Protein AF-A0A395SFZ0-F1 (afdb_monomer_lite)

InterPro domains:
  IPR018852 Protein of unknown function DUF2456 [PF10445] (95-170)
  IPR018852 Protein of unknown function DUF2456 [PTHR28297] (9-173)

Sequence (205 aa):
MYTTQDTIKNPIRLFQLPNTLSGDAAVTIIIQCILTWFVEMGLVSYDLSKRSVQPVGFIPEPSHPWMRWLFFLPPSDPSDSEAESEKARPFNEPKAASLFNTIVQGALRGFMFAVAGFILLWPLSVGILTTLGERDGGDWRYDDHWTPQAFKAILGGVLSLLTTPLMALFWLVKAGWEGNDERSNARESRRSQYADAQHQNEPGV

Foldseek 3Di:
DCPPDPCVVVFQWCPDPDRHLLVVLLVLLLVLLLVLLVVLLVVLVVCVVVVVDAFDQPDDDDQDPVVCLLLVHDHPDVVVVVVVVVVPDPVDDDPVVVVVVVSVSSSVSSNVLSVVLCVPLSVVLSVVQVVVFDDDPNIGGDPDPCVSVVSSVVSSVVSCVVNNVVSNNSSSNSVSVVVVVVVVVVVVVVVVVVVVVVVVPPDDD

pLDDT: mean 81.45, std 13.61, range [43.25, 95.81]

Organism: Fusarium sporotrichioides (NCBI:txid5514)

Radius of gyration: 25.59 Å; chains: 1; bounding box: 61×32×83 Å

Secondary structure (DSSP, 8-state):
--TTS-TTTS-EESSSSSSBHHHHHHHHHHHHHHHHHHHHHHHHHHHHHTTSS----SSPPP-SHHHHHHTTPPPSSHHHHHHHHHHT--TT--HHHHHHHHHHHHHHHHHHHHHHHHHHHHHHHHHHHHHHSEEETTEEEE--SSHHHHHHHHHHHHHHHHHHHHHHHHHHHHHHHHHHHHHHHHHHHHHHHHHHHHHHHS---

Structure (mmCIF, N/CA/C/O backbone):
data_AF-A0A395SFZ0-F1
#
_entry.id   AF-A0A395SFZ0-F1
#
loop_
_atom_site.group_PDB
_atom_site.id
_atom_site.type_symbol
_atom_site.label_atom_id
_atom_site.label_alt_id
_atom_site.label_comp_id
_atom_site.label_asym_id
_atom_site.label_entity_id
_atom_site.label_seq_id
_atom_site.pdbx_PDB_ins_code
_atom_site.Cartn_x
_atom_site.Cartn_y
_atom_site.Cartn_z
_atom_site.occupancy
_atom_site.B_iso_or_equiv
_atom_site.auth_seq_id
_atom_site.auth_comp_id
_atom_site.auth_asym_id
_atom_site.auth_atom_id
_atom_site.pdbx_PDB_model_num
ATOM 1 N N . MET A 1 1 ? 11.616 13.214 -17.672 1.00 49.84 1 MET A N 1
ATOM 2 C CA . MET A 1 1 ? 12.714 12.638 -16.862 1.00 49.84 1 MET A CA 1
ATOM 3 C C . MET A 1 1 ? 13.978 12.383 -17.689 1.00 49.84 1 MET A C 1
ATOM 5 O O . MET A 1 1 ? 15.044 12.669 -17.176 1.00 49.84 1 MET A O 1
ATOM 9 N N . TYR A 1 2 ? 13.890 11.956 -18.959 1.00 50.66 2 TYR A N 1
ATOM 10 C CA . TYR A 1 2 ? 15.072 11.673 -19.806 1.00 50.66 2 TYR A CA 1
ATOM 11 C C . TYR A 1 2 ? 15.477 12.788 -20.791 1.00 50.66 2 TYR A C 1
ATOM 13 O O . TYR A 1 2 ? 16.398 12.613 -21.574 1.00 50.66 2 TYR A O 1
ATOM 21 N N . THR A 1 3 ? 14.816 13.948 -20.768 1.00 52.53 3 THR A N 1
ATOM 22 C CA . THR A 1 3 ? 15.030 15.029 -21.753 1.00 52.53 3 THR A CA 1
ATOM 23 C C . THR A 1 3 ? 16.349 15.789 -21.575 1.00 52.53 3 THR A C 1
ATOM 25 O O . THR A 1 3 ? 16.696 16.601 -22.423 1.00 52.53 3 THR A O 1
ATOM 28 N N . THR A 1 4 ? 17.065 15.565 -20.471 1.00 54.09 4 THR A N 1
ATOM 29 C CA . THR A 1 4 ? 18.326 16.245 -20.127 1.00 54.09 4 THR A CA 1
ATOM 30 C C . THR A 1 4 ? 19.536 15.309 -20.105 1.00 54.09 4 THR A C 1
ATOM 32 O O . THR A 1 4 ? 20.639 15.757 -19.801 1.00 54.09 4 THR A O 1
ATOM 35 N N . GLN A 1 5 ? 19.354 14.018 -20.398 1.00 58.81 5 GLN A N 1
ATOM 36 C CA . GLN A 1 5 ? 20.445 13.046 -20.461 1.00 58.81 5 GLN A CA 1
ATOM 37 C C . GLN A 1 5 ? 20.867 12.814 -21.914 1.00 58.81 5 GLN A C 1
ATOM 39 O O . GLN A 1 5 ? 20.018 12.598 -22.775 1.00 58.81 5 GLN A O 1
ATOM 44 N N . ASP A 1 6 ? 22.178 12.789 -22.171 1.00 59.16 6 ASP A N 1
ATOM 45 C CA . ASP A 1 6 ? 22.734 12.313 -23.442 1.00 59.16 6 ASP A CA 1
ATOM 46 C C . ASP A 1 6 ? 22.451 10.811 -23.593 1.00 59.16 6 ASP A C 1
ATOM 48 O O . ASP A 1 6 ? 23.235 9.961 -23.161 1.00 59.16 6 ASP A O 1
ATOM 52 N N . THR A 1 7 ? 21.329 10.470 -24.226 1.00 61.62 7 THR A N 1
ATOM 53 C CA . THR A 1 7 ? 20.944 9.089 -24.569 1.00 61.62 7 THR A CA 1
ATOM 54 C C . THR A 1 7 ? 21.914 8.435 -25.557 1.00 61.62 7 THR A C 1
ATOM 56 O O . THR A 1 7 ? 21.969 7.212 -25.644 1.00 61.62 7 THR A O 1
ATOM 59 N N . ILE A 1 8 ? 22.752 9.232 -26.232 1.00 61.91 8 ILE A N 1
ATOM 60 C CA . ILE A 1 8 ? 23.883 8.764 -27.046 1.00 61.91 8 ILE A CA 1
ATOM 61 C C . ILE A 1 8 ? 25.022 8.212 -26.168 1.00 61.91 8 ILE A C 1
ATOM 63 O O . ILE A 1 8 ? 25.667 7.235 -26.543 1.00 61.91 8 ILE A O 1
ATOM 67 N N . LYS A 1 9 ? 25.267 8.808 -24.990 1.00 59.16 9 LYS A N 1
ATOM 68 C CA . LYS A 1 9 ? 26.354 8.425 -24.068 1.00 59.16 9 LYS A CA 1
ATOM 69 C C . LYS A 1 9 ? 25.903 7.412 -23.011 1.00 59.16 9 LYS A C 1
ATOM 71 O O . LYS A 1 9 ? 26.696 6.566 -22.613 1.00 59.16 9 LYS A O 1
ATOM 76 N N . ASN A 1 10 ? 24.643 7.486 -22.573 1.00 63.38 10 ASN A N 1
ATOM 77 C CA . ASN A 1 10 ? 24.033 6.581 -21.595 1.00 63.38 10 ASN A CA 1
ATOM 78 C C . ASN A 1 10 ? 22.665 6.092 -22.106 1.00 63.38 10 ASN A C 1
ATOM 80 O O . ASN A 1 10 ? 21.633 6.653 -21.718 1.00 63.38 10 ASN A O 1
ATOM 84 N N . PRO A 1 11 ? 22.636 5.077 -22.988 1.00 68.81 11 PRO A N 1
ATOM 85 C CA . PRO A 1 11 ? 21.384 4.564 -23.532 1.00 68.81 11 PRO A CA 1
ATOM 86 C C . PRO A 1 11 ? 20.502 3.969 -22.429 1.00 68.81 11 PRO A C 1
ATOM 88 O O . PRO A 1 11 ? 20.998 3.487 -21.408 1.00 68.81 11 PRO A O 1
ATOM 91 N N . ILE A 1 12 ? 19.187 4.011 -22.642 1.00 77.44 12 ILE A N 1
ATOM 92 C CA . ILE A 1 12 ? 18.207 3.419 -21.731 1.00 77.44 12 ILE A CA 1
ATOM 93 C C . ILE A 1 12 ? 18.265 1.906 -21.906 1.00 77.44 12 ILE A C 1
ATOM 95 O O . ILE A 1 12 ? 18.099 1.395 -23.017 1.00 77.44 12 ILE A O 1
ATOM 99 N N . ARG A 1 13 ? 18.529 1.201 -20.808 1.00 81.56 13 ARG A N 1
ATOM 100 C CA . ARG A 1 13 ? 18.793 -0.235 -20.805 1.00 81.56 13 ARG A CA 1
ATOM 101 C C . ARG A 1 13 ? 17.814 -0.961 -19.894 1.00 81.56 13 ARG A C 1
ATOM 103 O O . ARG A 1 13 ? 17.266 -0.389 -18.950 1.00 81.56 13 ARG A O 1
ATOM 110 N N . LEU A 1 14 ? 17.560 -2.232 -20.187 1.00 81.94 14 LEU A N 1
ATOM 111 C CA . LEU A 1 14 ? 16.608 -3.013 -19.405 1.00 81.94 14 LEU A CA 1
ATOM 112 C C . LEU A 1 14 ? 17.161 -3.350 -18.018 1.00 81.94 14 LEU A C 1
ATOM 114 O O . LEU A 1 14 ? 16.449 -3.162 -17.031 1.00 81.94 14 LEU A O 1
ATOM 118 N N . PHE A 1 15 ? 18.415 -3.798 -17.931 1.00 84.25 15 PHE A N 1
ATOM 119 C CA . PHE A 1 15 ? 19.029 -4.212 -16.664 1.00 84.25 15 PHE A CA 1
ATOM 120 C C . PHE A 1 15 ? 20.220 -3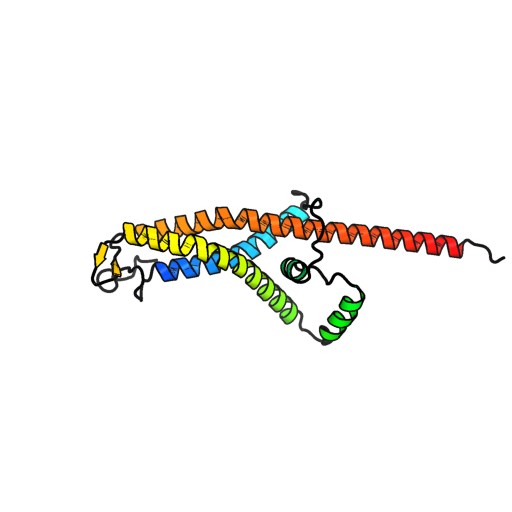.347 -16.247 1.00 84.25 15 PHE A C 1
ATOM 122 O O . PHE A 1 15 ? 20.401 -3.108 -15.051 1.00 84.25 15 PHE A O 1
ATOM 129 N N . GLN A 1 16 ? 21.026 -2.865 -17.195 1.00 82.56 16 GLN A N 1
ATOM 130 C CA . GLN A 1 16 ? 22.256 -2.140 -16.876 1.00 82.56 16 GLN A CA 1
ATOM 131 C C . GLN A 1 16 ? 22.015 -0.720 -16.336 1.00 82.56 16 GLN A C 1
ATOM 133 O O . GLN A 1 16 ? 21.171 0.039 -16.812 1.00 82.56 16 GLN A O 1
ATOM 138 N N . LEU A 1 17 ? 22.829 -0.350 -15.345 1.00 78.38 17 LEU A N 1
ATOM 139 C CA . LEU A 1 17 ? 22.952 1.014 -14.826 1.00 78.38 17 LEU A CA 1
ATOM 140 C C . LEU A 1 17 ? 23.701 1.906 -15.838 1.00 78.38 17 LEU A C 1
ATOM 142 O O . LEU A 1 17 ? 24.505 1.384 -16.612 1.00 78.38 17 LEU A O 1
ATOM 146 N N . PRO A 1 18 ? 23.503 3.241 -15.841 1.00 70.56 18 PRO A N 1
ATOM 147 C CA . PRO A 1 18 ? 22.749 4.061 -14.878 1.00 70.56 18 PRO A CA 1
ATOM 148 C C . PRO A 1 18 ? 21.239 4.199 -15.149 1.00 70.56 18 PRO A C 1
ATOM 150 O O . PRO A 1 18 ? 20.512 4.596 -14.245 1.00 70.56 18 PRO A O 1
ATOM 153 N N . ASN A 1 19 ? 20.756 3.862 -16.348 1.00 77.19 19 ASN A N 1
ATOM 154 C CA . ASN A 1 19 ? 19.362 4.066 -16.766 1.00 77.19 19 ASN A CA 1
ATOM 155 C C . ASN A 1 19 ? 18.627 2.722 -16.905 1.00 77.19 19 ASN A C 1
ATOM 157 O O . ASN A 1 19 ? 18.359 2.281 -18.023 1.00 77.19 19 ASN A O 1
ATOM 161 N N . THR A 1 20 ? 18.330 2.078 -15.770 1.00 84.62 20 THR A N 1
ATOM 162 C CA . THR A 1 20 ? 17.702 0.745 -15.718 1.00 84.62 20 THR A CA 1
ATOM 163 C C . THR A 1 20 ? 16.175 0.819 -15.632 1.00 84.62 20 THR A C 1
ATOM 165 O O . THR A 1 20 ? 15.609 1.289 -14.644 1.00 84.62 20 THR A O 1
ATOM 168 N N . LEU A 1 21 ? 15.479 0.307 -16.652 1.00 84.38 21 LEU A N 1
ATOM 169 C CA . LEU A 1 21 ? 14.010 0.260 -16.650 1.00 84.38 21 LEU A CA 1
ATOM 170 C C . LEU A 1 21 ? 13.450 -0.787 -15.680 1.00 84.38 21 LEU A C 1
ATOM 172 O O . LEU A 1 21 ? 12.414 -0.557 -15.056 1.00 84.38 21 LEU A O 1
ATOM 176 N N . SER A 1 22 ? 14.125 -1.930 -15.530 1.00 87.69 22 SER A N 1
ATOM 177 C CA . SER A 1 22 ? 13.679 -2.989 -14.614 1.00 87.69 22 SER A CA 1
ATOM 178 C C . SER A 1 22 ? 13.794 -2.574 -13.145 1.00 87.69 22 SER A C 1
ATOM 180 O O . SER A 1 22 ? 12.916 -2.911 -12.343 1.00 87.69 22 SER A O 1
ATOM 182 N N . GLY A 1 23 ? 14.836 -1.808 -12.799 1.00 86.56 23 GLY A N 1
ATOM 183 C CA . GLY A 1 23 ? 14.996 -1.216 -11.472 1.00 86.56 23 GLY A CA 1
ATOM 184 C C . GLY A 1 23 ? 13.936 -0.152 -11.192 1.00 86.56 23 GLY A C 1
ATOM 185 O O . GLY A 1 23 ? 13.277 -0.204 -10.154 1.00 86.56 23 GLY A O 1
ATOM 186 N N . ASP A 1 24 ? 13.692 0.751 -12.145 1.00 87.31 24 ASP A N 1
ATOM 187 C CA . ASP A 1 24 ? 12.648 1.772 -12.015 1.00 87.31 24 ASP A CA 1
ATOM 188 C C . ASP A 1 24 ? 11.254 1.151 -11.837 1.00 87.31 24 ASP A C 1
ATOM 190 O O . ASP A 1 24 ? 10.470 1.619 -11.006 1.00 87.31 24 ASP A O 1
ATOM 194 N N . ALA A 1 25 ? 10.943 0.074 -12.567 1.00 88.81 25 ALA A N 1
ATOM 195 C CA . ALA A 1 25 ? 9.694 -0.673 -12.420 1.00 88.81 25 ALA A CA 1
ATOM 196 C C . ALA A 1 25 ? 9.560 -1.299 -11.022 1.00 88.81 25 ALA A C 1
ATOM 198 O O . ALA A 1 25 ? 8.521 -1.150 -10.377 1.00 88.81 25 ALA A O 1
ATOM 199 N N . ALA A 1 26 ? 10.619 -1.948 -10.525 1.00 91.00 26 ALA A N 1
ATOM 200 C CA . ALA A 1 26 ? 10.646 -2.551 -9.192 1.00 91.00 26 ALA A CA 1
ATOM 201 C C . ALA A 1 26 ? 10.386 -1.514 -8.090 1.00 91.00 26 ALA A C 1
ATOM 203 O O . ALA A 1 26 ? 9.513 -1.698 -7.240 1.00 91.00 26 ALA A O 1
ATOM 204 N N . VAL A 1 27 ? 11.108 -0.393 -8.141 1.00 91.81 27 VAL A N 1
ATOM 205 C CA . VAL A 1 27 ? 10.975 0.699 -7.172 1.00 91.81 27 VAL A CA 1
ATOM 206 C C . VAL A 1 27 ? 9.585 1.329 -7.247 1.00 91.81 27 VAL A C 1
ATOM 208 O O . VAL A 1 27 ? 8.990 1.621 -6.211 1.00 91.81 27 VAL A O 1
ATOM 211 N N . THR A 1 28 ? 9.034 1.487 -8.455 1.00 92.62 28 THR A N 1
ATOM 212 C CA . THR A 1 28 ? 7.683 2.032 -8.653 1.00 92.62 28 THR A CA 1
ATOM 213 C C . THR A 1 28 ? 6.636 1.175 -7.951 1.00 92.62 28 THR A C 1
ATOM 215 O O . THR A 1 28 ? 5.817 1.722 -7.221 1.00 92.62 28 THR A O 1
ATOM 218 N N . ILE A 1 29 ? 6.690 -0.153 -8.098 1.00 93.94 29 ILE A N 1
ATOM 219 C CA . ILE A 1 29 ? 5.734 -1.059 -7.444 1.00 93.94 29 ILE A CA 1
ATOM 220 C C . ILE A 1 29 ? 5.786 -0.907 -5.919 1.00 93.94 29 ILE A C 1
ATOM 222 O O . ILE A 1 29 ? 4.748 -0.780 -5.270 1.00 93.94 29 ILE A O 1
ATOM 226 N N . ILE A 1 30 ? 6.994 -0.864 -5.349 1.00 94.31 30 ILE A N 1
ATOM 227 C CA . ILE A 1 30 ? 7.194 -0.745 -3.901 1.00 94.31 30 ILE A CA 1
ATOM 228 C C . ILE A 1 30 ? 6.652 0.579 -3.371 1.00 94.31 30 ILE A C 1
ATOM 230 O O . ILE A 1 30 ? 5.810 0.590 -2.471 1.00 94.31 30 ILE A O 1
ATOM 234 N N . ILE A 1 31 ? 7.119 1.694 -3.933 1.00 94.00 31 ILE A N 1
ATOM 235 C CA . ILE A 1 31 ? 6.741 3.026 -3.459 1.00 94.00 31 ILE A CA 1
ATOM 236 C C . ILE A 1 31 ? 5.245 3.248 -3.662 1.00 94.00 31 ILE A C 1
ATOM 238 O O . ILE A 1 31 ? 4.574 3.743 -2.758 1.00 94.00 31 ILE A O 1
ATOM 242 N N . GLN A 1 32 ? 4.705 2.858 -4.816 1.00 94.56 32 GLN A N 1
ATOM 243 C CA . GLN A 1 32 ? 3.305 3.096 -5.121 1.00 94.56 32 GLN A CA 1
ATOM 244 C C . GLN A 1 32 ? 2.380 2.324 -4.183 1.00 94.56 32 GLN A C 1
ATOM 246 O O . GLN A 1 32 ? 1.473 2.932 -3.632 1.00 94.56 32 GLN A O 1
ATOM 251 N N . CYS A 1 33 ? 2.632 1.044 -3.905 1.00 95.81 33 CYS A N 1
ATOM 252 C CA . CYS A 1 33 ? 1.805 0.294 -2.956 1.00 95.81 33 CYS A CA 1
ATOM 253 C C . CYS A 1 33 ? 1.851 0.875 -1.533 1.00 95.81 33 CYS A C 1
ATOM 255 O O . CYS A 1 33 ? 0.819 0.928 -0.864 1.00 95.81 33 CYS A O 1
ATOM 257 N N . ILE A 1 34 ? 3.016 1.349 -1.075 1.00 95.00 34 ILE A N 1
ATOM 258 C CA . ILE A 1 34 ? 3.138 2.005 0.236 1.00 95.00 34 ILE A CA 1
ATOM 259 C C . ILE A 1 34 ? 2.341 3.313 0.261 1.00 95.00 34 ILE A C 1
ATOM 261 O O . ILE A 1 34 ? 1.610 3.565 1.214 1.00 95.00 34 ILE A O 1
ATOM 265 N N . LEU A 1 35 ? 2.452 4.147 -0.774 1.00 95.31 35 LEU A N 1
ATOM 266 C CA . LEU A 1 35 ? 1.716 5.410 -0.835 1.00 95.31 35 LEU A CA 1
ATOM 267 C C . LEU A 1 35 ? 0.207 5.184 -0.957 1.00 95.31 35 LEU A C 1
ATOM 269 O O . LEU A 1 35 ? -0.554 5.799 -0.212 1.00 95.31 35 LEU A O 1
ATOM 273 N N . THR A 1 36 ? -0.225 4.280 -1.839 1.00 95.62 36 THR A N 1
ATOM 274 C CA . THR A 1 36 ? -1.639 3.926 -2.014 1.00 95.62 36 THR A CA 1
ATOM 275 C C . THR A 1 36 ? -2.243 3.458 -0.697 1.00 95.62 36 THR A C 1
ATOM 277 O O . THR A 1 36 ? -3.323 3.911 -0.342 1.00 95.62 36 THR A O 1
ATOM 280 N N . TRP A 1 37 ? -1.521 2.660 0.093 1.00 95.56 37 TRP A N 1
ATOM 281 C CA . TRP A 1 37 ? -1.987 2.227 1.409 1.00 95.56 37 TRP A CA 1
ATOM 282 C C . TRP A 1 37 ? -2.414 3.387 2.321 1.00 95.56 37 TRP A C 1
ATOM 284 O O . TRP A 1 37 ? -3.491 3.343 2.921 1.00 95.56 37 TRP A O 1
ATOM 294 N N . PHE A 1 38 ? -1.589 4.436 2.413 1.00 95.31 38 PHE A N 1
ATOM 295 C CA . PHE A 1 38 ? -1.885 5.614 3.233 1.00 95.31 38 PHE A CA 1
ATOM 296 C C . PHE A 1 38 ? -2.963 6.509 2.623 1.00 95.31 38 PHE A C 1
ATOM 298 O O . PHE A 1 38 ? -3.762 7.086 3.3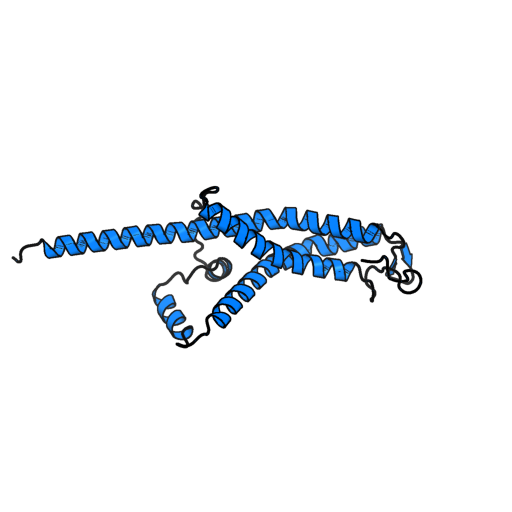61 1.00 95.31 38 PHE A O 1
ATOM 305 N N . VAL A 1 39 ? -2.998 6.623 1.294 1.00 95.50 39 VAL A N 1
ATOM 306 C CA . VAL A 1 39 ? -4.053 7.365 0.594 1.00 95.50 39 VAL A CA 1
ATOM 307 C C . VAL A 1 39 ? -5.412 6.724 0.868 1.00 95.50 39 VAL A C 1
ATOM 309 O O . VAL A 1 39 ? -6.322 7.424 1.304 1.00 95.50 39 VAL A O 1
ATOM 312 N N . GLU A 1 40 ? -5.533 5.404 0.720 1.00 95.75 40 GLU A N 1
ATOM 313 C CA . GLU A 1 40 ? -6.783 4.686 0.992 1.00 95.75 40 GLU A CA 1
ATOM 314 C C . GLU A 1 40 ? -7.184 4.764 2.466 1.00 95.75 40 GLU A C 1
ATOM 316 O O . GLU A 1 40 ? -8.356 4.967 2.773 1.00 95.75 40 GLU A O 1
ATOM 321 N N . MET A 1 41 ? -6.219 4.695 3.390 1.00 93.19 41 MET A N 1
ATOM 322 C CA . MET A 1 41 ? -6.485 4.913 4.815 1.00 93.19 41 MET A CA 1
ATOM 323 C C . MET A 1 41 ? -7.154 6.275 5.057 1.00 93.19 41 MET A C 1
ATOM 325 O O . MET A 1 41 ? -8.134 6.370 5.798 1.00 93.19 41 MET A O 1
ATOM 329 N N . GLY A 1 42 ? -6.632 7.334 4.430 1.00 93.12 42 GLY A N 1
ATOM 330 C CA . GLY A 1 42 ? -7.175 8.685 4.543 1.00 93.12 42 GLY A CA 1
ATOM 331 C C . GLY A 1 42 ? -8.548 8.835 3.888 1.00 93.12 42 GLY A C 1
ATOM 332 O O . GLY A 1 42 ? -9.454 9.393 4.507 1.00 93.12 42 GLY A O 1
ATOM 333 N N . LEU A 1 43 ? -8.716 8.316 2.668 1.00 95.00 43 LEU A N 1
ATOM 334 C CA . LEU A 1 43 ? -9.969 8.400 1.913 1.00 95.00 43 LEU A CA 1
ATOM 335 C C . LEU A 1 43 ? -11.101 7.632 2.597 1.00 95.00 43 LEU A C 1
ATOM 337 O O . LEU A 1 43 ? -12.160 8.203 2.843 1.00 95.00 43 LEU A O 1
ATOM 341 N N . VAL A 1 44 ? -10.863 6.379 2.992 1.00 93.94 44 VAL A N 1
ATOM 342 C CA . VAL A 1 44 ? -11.874 5.564 3.678 1.00 93.94 44 VAL A CA 1
ATOM 343 C C . VAL A 1 44 ? -12.257 6.189 5.019 1.00 93.94 44 VAL A C 1
ATOM 345 O O . VAL A 1 44 ? -13.440 6.285 5.337 1.00 93.94 44 VAL A O 1
ATOM 348 N N . SER A 1 45 ? -11.283 6.682 5.791 1.00 91.62 45 SER A N 1
ATOM 349 C CA . SER A 1 45 ? -11.557 7.389 7.050 1.00 91.62 45 SER A CA 1
ATOM 350 C C . SER A 1 45 ? -12.402 8.650 6.828 1.00 91.62 45 SER A C 1
ATOM 352 O O . SER A 1 45 ? -13.383 8.887 7.541 1.00 91.62 45 SER A O 1
ATOM 354 N N . TYR A 1 46 ? -12.082 9.431 5.793 1.00 93.81 46 TYR A N 1
ATOM 355 C CA . TYR A 1 46 ? -12.857 10.609 5.417 1.00 93.81 46 TYR A CA 1
ATOM 356 C C . TYR A 1 46 ? -14.298 10.245 5.031 1.00 93.81 46 TYR A C 1
ATOM 358 O O . TYR A 1 46 ? -15.243 10.830 5.571 1.00 93.81 46 TYR A O 1
ATOM 366 N N . ASP A 1 47 ? -14.488 9.245 4.174 1.00 92.56 47 ASP A N 1
ATOM 367 C CA . ASP A 1 47 ? -15.807 8.827 3.695 1.00 92.56 47 ASP A CA 1
ATOM 368 C C . ASP A 1 47 ? -16.686 8.245 4.809 1.00 92.56 47 ASP A C 1
ATOM 370 O O . ASP A 1 47 ? -17.887 8.541 4.881 1.00 92.56 47 ASP A O 1
ATOM 374 N N . LEU A 1 48 ? -16.086 7.485 5.731 1.00 91.94 48 LEU A N 1
ATOM 375 C CA . LEU A 1 48 ? -16.754 6.993 6.936 1.00 91.94 48 LEU A CA 1
ATOM 376 C C . LEU A 1 48 ? -17.140 8.144 7.873 1.00 91.94 48 LEU A C 1
ATOM 378 O O . LEU A 1 48 ? -18.260 8.164 8.388 1.00 91.94 48 LEU A O 1
ATOM 382 N N . SER A 1 49 ? -16.272 9.149 8.044 1.00 89.81 49 SER A N 1
ATOM 383 C CA . SER A 1 49 ? -16.561 10.320 8.889 1.00 89.81 49 SER A CA 1
ATOM 384 C C . SER A 1 49 ? -17.759 11.131 8.381 1.00 89.81 49 SER A C 1
ATOM 386 O O . SER A 1 49 ? -18.540 11.674 9.166 1.00 89.81 49 SER A O 1
ATOM 388 N N . LYS A 1 50 ? -17.945 11.173 7.057 1.00 92.25 50 LYS A N 1
ATOM 389 C CA . LYS A 1 50 ? -19.081 11.824 6.394 1.00 92.25 50 LYS A CA 1
ATOM 390 C C . LYS A 1 50 ? -20.326 10.943 6.323 1.00 92.25 50 LYS A C 1
ATOM 392 O O . LYS A 1 50 ? -21.357 11.419 5.856 1.00 92.25 50 LYS A O 1
ATOM 397 N N . ARG A 1 51 ? -20.251 9.690 6.792 1.00 87.00 51 ARG A N 1
ATOM 398 C CA . ARG A 1 51 ? -21.296 8.662 6.637 1.00 87.00 51 ARG A CA 1
ATOM 399 C C . ARG A 1 51 ? -21.706 8.457 5.171 1.00 87.00 51 ARG A C 1
ATOM 401 O O . ARG A 1 51 ? -22.845 8.089 4.901 1.00 87.00 51 ARG A O 1
ATOM 408 N N . SER A 1 52 ? -20.783 8.717 4.242 1.00 88.38 52 SER A N 1
ATOM 409 C CA . SER A 1 52 ? -20.999 8.535 2.801 1.00 88.38 52 SER A CA 1
ATOM 410 C C . SER A 1 52 ? -21.014 7.048 2.442 1.00 88.38 52 SER A C 1
ATOM 412 O O . SER A 1 52 ? -21.807 6.595 1.620 1.00 88.38 52 SER A O 1
ATOM 414 N N . VAL A 1 53 ? -20.172 6.272 3.129 1.00 88.00 53 VAL A N 1
ATOM 415 C CA . VAL A 1 53 ? -20.028 4.825 2.959 1.00 88.00 53 VAL A CA 1
ATOM 416 C C . VAL A 1 53 ? -20.286 4.135 4.297 1.00 88.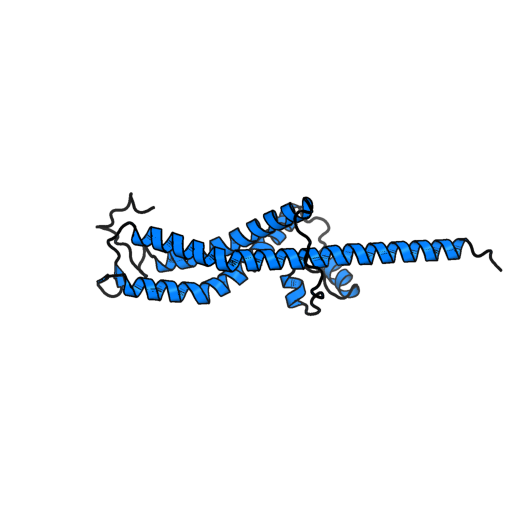00 53 VAL A C 1
ATOM 418 O O . VAL A 1 53 ? -19.991 4.683 5.360 1.00 88.00 53 VAL A O 1
ATOM 421 N N . GLN A 1 54 ? -20.870 2.937 4.252 1.00 88.19 54 GLN A N 1
ATOM 422 C CA . GLN A 1 54 ? -21.050 2.101 5.436 1.00 88.19 54 GLN A CA 1
ATOM 423 C C . GLN A 1 54 ? -19.853 1.161 5.602 1.00 88.19 54 GLN A C 1
ATOM 425 O O . GLN A 1 54 ? -19.397 0.582 4.613 1.00 88.19 54 GLN A O 1
ATOM 430 N N . PRO A 1 55 ? -19.357 0.973 6.833 1.00 89.38 55 PRO A N 1
ATOM 431 C CA . PRO A 1 55 ? -18.299 0.012 7.077 1.00 89.38 55 PRO A CA 1
ATOM 432 C C . PRO A 1 55 ? -18.817 -1.417 6.865 1.00 89.38 55 PRO A C 1
ATOM 434 O O . PRO A 1 55 ? -20.000 -1.715 7.064 1.00 89.38 55 PRO A O 1
ATOM 437 N N . VAL A 1 56 ? -17.923 -2.316 6.462 1.00 88.00 56 VAL A N 1
ATOM 438 C CA . VAL A 1 56 ? -18.280 -3.697 6.133 1.00 88.00 56 VAL A CA 1
ATOM 439 C C . VAL A 1 56 ? -18.339 -4.525 7.416 1.00 88.00 56 VAL A C 1
ATOM 441 O O . VAL A 1 56 ? -17.338 -5.058 7.874 1.00 88.00 56 VAL A O 1
ATOM 444 N N . GLY A 1 57 ? -19.531 -4.623 8.008 1.00 77.06 57 GLY A N 1
ATOM 445 C CA . GLY A 1 57 ? -19.758 -5.336 9.274 1.00 77.06 57 GLY A CA 1
ATOM 446 C C . GLY A 1 57 ? -20.250 -6.783 9.147 1.00 77.06 57 GLY A C 1
ATOM 447 O O . GLY A 1 57 ? -20.579 -7.392 10.158 1.00 77.06 57 GLY A O 1
ATOM 448 N N . PHE A 1 58 ? -20.369 -7.333 7.932 1.00 82.12 58 PHE A N 1
ATOM 449 C CA . PHE A 1 58 ? -20.878 -8.702 7.739 1.00 82.12 58 PHE A CA 1
ATOM 450 C C . PHE A 1 58 ? -19.806 -9.787 7.922 1.00 82.12 58 PHE A C 1
ATOM 452 O O . PHE A 1 58 ? -20.145 -10.960 8.070 1.00 82.12 58 PHE A O 1
ATOM 459 N N . ILE A 1 59 ? -18.524 -9.419 7.869 1.00 87.12 59 ILE A N 1
ATOM 460 C CA . ILE A 1 59 ? -17.406 -10.360 7.973 1.00 87.12 59 ILE A CA 1
ATOM 461 C C . ILE A 1 59 ? -17.078 -10.551 9.458 1.00 87.12 59 ILE A C 1
ATOM 463 O O . ILE A 1 59 ? -16.854 -9.548 10.138 1.00 87.12 59 ILE A O 1
ATOM 467 N N . PRO A 1 60 ? -17.032 -11.791 9.979 1.00 83.62 60 PRO A N 1
ATOM 468 C CA . PRO A 1 60 ? -16.639 -12.031 11.362 1.00 83.62 60 PRO A CA 1
ATOM 469 C C . PRO A 1 60 ? -15.166 -11.675 11.580 1.00 83.62 60 PRO A C 1
ATOM 471 O O . PRO A 1 60 ? -14.334 -11.822 10.682 1.00 83.62 60 PRO A O 1
ATOM 474 N N . GLU A 1 61 ? -14.847 -11.218 12.785 1.00 86.06 61 GLU A N 1
ATOM 475 C CA . GLU A 1 61 ? -13.482 -10.877 13.170 1.00 86.06 61 GLU A CA 1
ATOM 476 C C . GLU A 1 61 ? -12.574 -12.126 13.147 1.00 86.06 61 GLU A C 1
ATOM 478 O O . GLU A 1 61 ? -12.982 -13.203 13.602 1.00 86.06 61 GLU A O 1
ATOM 483 N N . PRO A 1 62 ? -11.340 -12.033 12.620 1.00 86.12 62 PRO A N 1
ATOM 484 C CA . PRO A 1 62 ? -10.439 -13.172 12.564 1.00 86.12 62 PRO A CA 1
ATOM 485 C C . PRO A 1 62 ? -9.925 -13.559 13.958 1.00 86.12 62 PRO A C 1
ATOM 487 O O . PRO A 1 62 ? -9.420 -12.731 14.718 1.00 86.12 62 PRO A O 1
ATOM 490 N N . SER A 1 63 ? -9.958 -14.858 14.264 1.00 81.38 63 SER A N 1
ATOM 491 C CA . SER A 1 63 ? -9.449 -15.396 15.536 1.00 81.38 63 SER A CA 1
ATOM 492 C C . SER A 1 63 ? -7.924 -15.572 15.561 1.00 81.38 63 SER A C 1
ATOM 494 O O . SER A 1 63 ? -7.335 -15.668 16.633 1.00 81.38 63 SER A O 1
ATOM 496 N N . HIS A 1 64 ? -7.262 -15.642 14.399 1.00 85.62 64 HIS A N 1
ATOM 497 C CA . HIS A 1 64 ? -5.838 -15.983 14.333 1.00 85.62 64 HIS A CA 1
ATOM 498 C C . HIS A 1 64 ? -4.929 -14.765 14.623 1.00 85.62 64 HIS A C 1
ATOM 500 O O . HIS A 1 64 ? -5.052 -13.754 13.928 1.00 85.62 64 HIS A O 1
ATOM 506 N N . PRO A 1 65 ? -3.923 -14.881 15.523 1.00 81.50 65 PRO A N 1
ATOM 507 C CA . PRO A 1 65 ? -2.998 -13.794 15.878 1.00 81.50 65 PRO A CA 1
ATOM 508 C C . PRO A 1 65 ? -2.342 -13.042 14.708 1.00 81.50 65 PRO A C 1
ATOM 510 O O . PRO A 1 65 ? -2.273 -11.818 14.731 1.00 81.50 65 PRO A O 1
ATOM 513 N N . TRP A 1 66 ? -1.897 -13.737 13.651 1.00 83.50 66 TRP A N 1
ATOM 514 C CA . TRP A 1 66 ? -1.251 -13.084 12.504 1.00 83.50 66 TRP A CA 1
ATOM 515 C C . TRP A 1 66 ? -2.220 -12.196 11.708 1.00 83.50 66 TRP A C 1
ATOM 517 O O . TRP A 1 66 ? -1.831 -11.130 11.239 1.00 83.50 66 TRP A O 1
ATOM 527 N N . MET A 1 67 ? -3.485 -12.615 11.576 1.00 82.50 67 MET A N 1
ATOM 528 C CA . MET A 1 67 ? -4.517 -11.824 10.904 1.00 82.50 67 MET A CA 1
ATOM 529 C C . MET A 1 67 ? -4.899 -10.624 11.764 1.00 82.50 67 MET A C 1
ATOM 531 O O . MET A 1 67 ? -5.019 -9.521 11.247 1.00 82.50 67 MET A O 1
ATOM 535 N N . ARG A 1 68 ? -5.014 -10.805 13.084 1.00 83.12 68 ARG A N 1
ATOM 536 C CA . ARG A 1 68 ? -5.266 -9.699 14.018 1.00 83.12 68 ARG A CA 1
ATOM 537 C C . ARG A 1 68 ? -4.162 -8.651 13.949 1.00 83.12 68 ARG A C 1
ATOM 539 O O . ARG A 1 68 ? -4.454 -7.473 13.762 1.00 83.12 68 ARG A O 1
ATOM 546 N N . TRP A 1 69 ? -2.901 -9.092 13.948 1.00 85.31 69 TRP A N 1
ATOM 547 C CA . TRP A 1 69 ? -1.762 -8.219 13.684 1.00 85.31 69 TRP A CA 1
ATOM 548 C C . TRP A 1 69 ? -1.916 -7.515 12.335 1.00 85.31 69 TRP A C 1
ATOM 550 O O . TRP A 1 69 ? -1.885 -6.289 12.295 1.00 85.31 69 TRP A O 1
ATOM 560 N N . LEU A 1 70 ? -2.166 -8.245 11.243 1.00 84.62 70 LEU A N 1
ATOM 561 C CA . LEU A 1 70 ? -2.336 -7.658 9.911 1.00 84.62 70 LEU A CA 1
ATOM 562 C C . LEU A 1 70 ? -3.407 -6.554 9.897 1.00 84.62 70 LEU A C 1
ATOM 564 O O . LEU A 1 70 ? -3.179 -5.517 9.284 1.00 84.62 70 LEU A O 1
ATOM 568 N N . PHE A 1 71 ? -4.515 -6.722 10.615 1.00 83.25 71 PHE A N 1
ATOM 569 C CA . PHE A 1 71 ? -5.635 -5.777 10.659 1.00 83.25 71 PHE A CA 1
ATOM 570 C C . PHE A 1 71 ? -5.569 -4.705 11.759 1.00 83.25 71 PHE A C 1
ATOM 572 O O . PHE A 1 71 ? -6.498 -3.909 11.868 1.00 83.25 71 PHE A O 1
ATOM 579 N N . PHE A 1 72 ? -4.472 -4.619 12.521 1.00 82.19 72 PHE A N 1
ATOM 580 C CA . PHE A 1 72 ? -4.342 -3.727 13.687 1.00 82.19 72 PHE A CA 1
ATOM 581 C C . PHE A 1 72 ? -5.379 -3.996 14.797 1.00 82.19 72 PHE A C 1
ATOM 583 O O . PHE A 1 72 ? -5.782 -3.072 15.500 1.00 82.19 72 PHE A O 1
ATOM 590 N N . LEU A 1 73 ? -5.815 -5.246 14.958 1.00 78.06 73 LEU A N 1
ATOM 591 C CA . LEU A 1 73 ? -6.737 -5.644 16.021 1.00 78.06 73 LEU A CA 1
ATOM 592 C C . LEU A 1 73 ? -5.967 -6.002 17.307 1.00 78.06 73 LEU A C 1
ATOM 594 O O . LEU A 1 73 ? -4.899 -6.618 17.212 1.00 78.06 73 LEU A O 1
ATOM 598 N N . PRO A 1 74 ? -6.497 -5.663 18.499 1.00 74.38 74 PRO A N 1
ATOM 599 C CA . PRO A 1 74 ? -5.916 -6.079 19.778 1.00 74.38 74 PRO A CA 1
ATOM 600 C C . PRO A 1 74 ? -5.928 -7.613 19.929 1.00 74.38 74 PRO A C 1
ATOM 602 O O . PRO A 1 74 ? -6.684 -8.276 19.223 1.00 74.38 74 PRO A O 1
ATOM 605 N N . PRO A 1 75 ? -5.121 -8.228 20.808 1.00 72.81 75 PRO A N 1
ATOM 606 C CA . PRO A 1 75 ? -5.190 -9.668 21.081 1.00 72.81 75 PRO A CA 1
ATOM 607 C C . PRO A 1 75 ? -6.590 -10.119 21.531 1.00 72.81 75 PRO A C 1
ATOM 609 O O . PRO A 1 75 ? -7.327 -9.348 22.137 1.00 72.81 75 PRO A O 1
ATOM 612 N N . SER A 1 76 ? -6.971 -11.361 21.213 1.00 62.34 76 SER A N 1
ATOM 613 C CA . SER A 1 76 ? -8.319 -11.897 21.474 1.00 62.34 76 SER A CA 1
ATOM 614 C C . SER A 1 76 ? -8.625 -12.125 22.961 1.00 62.34 76 SER A C 1
ATOM 616 O O . SER A 1 76 ? -9.795 -12.220 23.320 1.00 62.34 76 SER A O 1
ATOM 618 N N . ASP A 1 77 ? -7.596 -12.261 23.804 1.00 62.31 77 ASP A N 1
ATOM 619 C CA . ASP A 1 77 ? -7.739 -12.583 25.225 1.00 62.31 77 ASP A CA 1
ATOM 620 C C . ASP A 1 77 ? -7.426 -11.344 26.094 1.00 62.31 77 ASP A C 1
ATOM 622 O O . ASP A 1 77 ? -6.337 -10.759 25.979 1.00 62.31 77 ASP A O 1
ATOM 626 N N . PRO A 1 78 ? -8.344 -10.900 26.974 1.00 58.09 78 PRO A N 1
ATOM 627 C CA . PRO A 1 78 ? -8.096 -9.766 27.865 1.00 58.09 78 PRO A CA 1
ATOM 628 C C . PRO A 1 78 ? -6.910 -9.986 28.821 1.00 58.09 78 PRO A C 1
ATOM 630 O O . PRO A 1 78 ? -6.271 -9.011 29.210 1.00 58.09 78 PRO A O 1
ATOM 633 N N . SER A 1 79 ? -6.539 -11.234 29.140 1.00 54.06 79 SER A N 1
ATOM 634 C CA . SER A 1 79 ? -5.344 -11.535 29.950 1.00 54.06 79 SER A CA 1
ATOM 635 C C . SER A 1 79 ? -4.025 -11.276 29.215 1.00 54.06 79 SER A C 1
ATOM 637 O O . SER A 1 79 ? -3.043 -10.857 29.828 1.00 54.06 79 SER A O 1
ATOM 639 N N . ASP A 1 80 ? -3.999 -11.467 27.894 1.00 52.62 80 ASP A N 1
ATOM 640 C CA . ASP A 1 80 ? -2.830 -11.148 27.064 1.00 52.62 80 ASP A CA 1
ATOM 641 C C . ASP A 1 80 ? -2.701 -9.637 26.855 1.00 52.62 80 ASP A C 1
ATOM 643 O O . ASP A 1 80 ? -1.599 -9.108 26.721 1.00 52.62 80 ASP A O 1
ATOM 647 N N . SER A 1 81 ? -3.831 -8.927 26.898 1.00 51.12 81 SER A N 1
ATOM 648 C CA . SER A 1 81 ? -3.882 -7.467 26.817 1.00 51.12 81 SER A CA 1
ATOM 649 C C . SER A 1 81 ? -3.209 -6.815 28.023 1.00 51.12 81 SER A C 1
ATOM 651 O O . SER A 1 81 ? -2.506 -5.825 27.855 1.00 51.12 81 SER A O 1
ATOM 653 N N . GLU A 1 82 ? -3.370 -7.361 29.230 1.00 50.44 82 GLU A N 1
ATOM 654 C CA . GLU A 1 82 ? -2.671 -6.872 30.427 1.00 50.44 82 GLU A CA 1
ATOM 655 C C . GLU A 1 82 ? -1.169 -7.190 30.370 1.00 50.44 82 GLU A C 1
ATOM 657 O O . GLU A 1 82 ? -0.354 -6.310 30.645 1.00 50.44 82 GLU A O 1
ATOM 662 N N . ALA A 1 83 ? -0.788 -8.383 29.896 1.00 48.22 83 ALA A N 1
ATOM 663 C CA . ALA A 1 83 ? 0.611 -8.798 29.765 1.00 48.22 83 ALA A CA 1
ATOM 664 C C . ALA A 1 83 ? 1.384 -8.059 28.647 1.00 48.22 83 ALA A C 1
ATOM 666 O O . ALA A 1 83 ? 2.573 -7.759 28.804 1.00 48.22 83 ALA A O 1
ATOM 667 N N . GLU A 1 84 ? 0.738 -7.735 27.520 1.00 50.19 84 GLU A N 1
ATOM 668 C CA . GLU A 1 84 ? 1.322 -6.905 26.458 1.00 50.19 84 GLU A CA 1
ATOM 669 C C . GLU A 1 84 ? 1.262 -5.409 26.796 1.00 50.19 84 GLU A C 1
ATOM 671 O O . GLU A 1 84 ? 2.212 -4.689 26.498 1.00 50.19 84 GLU A O 1
ATOM 676 N N . SER A 1 85 ? 0.215 -4.930 27.479 1.00 47.12 85 SER A N 1
ATOM 677 C CA . SER A 1 85 ? 0.100 -3.530 27.925 1.00 47.12 85 SER A CA 1
ATOM 678 C C . SER A 1 85 ? 1.051 -3.210 29.091 1.00 47.12 85 SER A C 1
ATOM 680 O O . SER A 1 85 ? 1.513 -2.074 29.186 1.00 47.12 85 SER A O 1
ATOM 682 N N . GLU A 1 86 ? 1.443 -4.188 29.920 1.00 47.06 86 GLU A N 1
ATOM 683 C CA . GLU A 1 86 ? 2.568 -4.045 30.864 1.00 47.06 86 GLU A CA 1
ATOM 684 C C . GLU A 1 86 ? 3.931 -4.058 30.158 1.00 47.06 86 GLU A C 1
ATOM 686 O O . GLU A 1 86 ? 4.797 -3.245 30.485 1.00 47.06 86 GLU A O 1
ATOM 691 N N . LYS A 1 87 ? 4.141 -4.924 29.156 1.00 47.34 87 LYS A N 1
ATOM 692 C CA . LYS A 1 87 ? 5.409 -4.958 28.399 1.00 47.34 87 LYS A CA 1
ATOM 693 C C . LYS A 1 87 ? 5.592 -3.773 27.444 1.00 47.34 87 LYS A C 1
ATOM 695 O O . LYS A 1 87 ? 6.731 -3.436 27.127 1.00 47.34 87 LYS A O 1
ATOM 700 N N . ALA A 1 88 ? 4.510 -3.134 26.997 1.00 49.12 88 ALA A N 1
ATOM 701 C CA . ALA A 1 88 ? 4.522 -2.051 26.009 1.00 49.12 88 ALA A CA 1
ATOM 702 C C . ALA A 1 88 ? 4.376 -0.637 26.600 1.00 49.12 88 ALA A C 1
ATOM 704 O O . ALA A 1 88 ? 4.302 0.331 25.842 1.00 49.12 88 ALA A O 1
ATOM 705 N N . ARG A 1 89 ? 4.359 -0.475 27.930 1.00 43.25 89 ARG A N 1
ATOM 706 C CA . ARG A 1 89 ? 4.339 0.850 28.573 1.00 43.25 89 ARG A CA 1
ATOM 707 C C . ARG A 1 89 ? 5.672 1.183 29.250 1.00 43.25 89 ARG A C 1
ATOM 709 O O . ARG A 1 89 ? 5.759 1.138 30.476 1.00 43.25 89 ARG A O 1
ATOM 716 N N . PRO A 1 90 ? 6.693 1.670 28.522 1.00 45.25 90 PRO A N 1
ATOM 717 C CA . PRO A 1 90 ? 7.531 2.691 29.114 1.00 45.25 90 PRO A CA 1
ATOM 718 C C . PRO A 1 90 ? 6.650 3.934 29.273 1.00 45.25 90 PRO A C 1
ATOM 720 O O . PRO A 1 90 ? 6.167 4.515 28.304 1.00 45.25 90 PRO A O 1
ATOM 723 N N . PHE A 1 91 ? 6.436 4.328 30.523 1.00 46.81 91 PHE A N 1
ATOM 724 C CA . PHE A 1 91 ? 5.622 5.448 31.010 1.00 46.81 91 PHE A CA 1
ATOM 725 C C . PHE A 1 91 ? 5.999 6.844 30.440 1.00 46.81 91 PHE A C 1
ATOM 727 O O . PHE A 1 91 ? 5.538 7.854 30.948 1.00 46.81 91 PHE A O 1
ATOM 734 N N . ASN A 1 92 ? 6.815 6.932 29.382 1.00 48.31 92 ASN A N 1
ATOM 735 C CA . ASN A 1 92 ? 7.274 8.166 28.735 1.00 48.31 92 ASN A CA 1
ATOM 736 C C . ASN A 1 92 ? 7.598 7.960 27.236 1.00 48.31 92 ASN A C 1
ATOM 738 O O . ASN A 1 92 ? 8.638 8.414 26.759 1.00 48.31 92 ASN A O 1
ATOM 742 N N . GLU A 1 93 ? 6.758 7.269 26.459 1.00 54.34 93 GLU A N 1
ATOM 743 C CA . GLU A 1 93 ? 6.918 7.306 24.997 1.00 54.34 93 GLU A CA 1
ATOM 744 C C . GLU A 1 93 ? 6.538 8.705 24.468 1.00 54.34 93 GLU A C 1
ATOM 746 O O . GLU A 1 93 ? 5.403 9.158 24.664 1.00 54.34 93 GLU A O 1
ATOM 751 N N . PRO A 1 94 ? 7.447 9.431 23.788 1.00 64.69 94 PRO A N 1
ATOM 752 C CA . PRO A 1 94 ? 7.070 10.667 23.122 1.00 64.69 94 PRO A CA 1
ATOM 753 C C . PRO A 1 94 ? 6.020 10.329 22.060 1.00 64.69 94 PRO A C 1
ATOM 755 O O . PRO A 1 94 ? 6.190 9.370 21.312 1.00 64.69 94 PRO A O 1
ATOM 758 N N . LYS A 1 95 ? 4.958 11.139 21.929 1.00 69.62 95 LYS A N 1
ATOM 759 C CA . LYS A 1 95 ? 3.911 10.964 20.894 1.00 69.62 95 LYS A CA 1
ATOM 760 C C . LYS A 1 95 ? 4.492 10.700 19.492 1.00 69.62 95 LYS A C 1
ATOM 762 O O . LYS A 1 95 ? 3.874 10.015 18.687 1.00 69.62 95 LYS A O 1
ATOM 767 N N . ALA A 1 96 ? 5.697 11.204 19.220 1.00 73.25 96 ALA A N 1
ATOM 768 C CA . ALA A 1 96 ? 6.458 10.943 18.003 1.00 73.25 96 ALA A CA 1
ATOM 769 C C . ALA A 1 96 ? 6.843 9.462 17.787 1.00 73.25 96 ALA A C 1
ATOM 771 O O . ALA A 1 96 ? 6.755 8.993 16.657 1.00 73.25 96 ALA A O 1
ATOM 772 N N . ALA A 1 97 ? 7.238 8.721 18.828 1.00 76.69 97 ALA A N 1
ATOM 773 C CA . ALA A 1 97 ? 7.616 7.306 18.727 1.00 76.69 97 ALA A CA 1
ATOM 774 C C . ALA A 1 97 ? 6.407 6.423 18.380 1.00 76.69 97 ALA A C 1
ATOM 776 O O . ALA A 1 97 ? 6.468 5.614 17.453 1.00 76.69 97 ALA A O 1
ATOM 777 N N . SER A 1 98 ? 5.267 6.676 19.027 1.00 79.69 98 SER A N 1
ATOM 778 C CA . SER A 1 98 ? 3.999 5.998 18.734 1.00 79.69 98 SER A CA 1
ATOM 779 C C . SER A 1 98 ? 3.498 6.270 17.304 1.00 79.69 98 SER A C 1
ATOM 781 O O . SER A 1 98 ? 3.103 5.344 16.585 1.00 79.69 98 SER A O 1
ATOM 783 N N . LEU A 1 99 ? 3.588 7.523 16.836 1.00 82.75 99 LEU A N 1
ATOM 784 C CA . LEU A 1 99 ? 3.258 7.878 15.450 1.00 82.75 99 LEU A CA 1
ATOM 785 C C . LEU A 1 99 ? 4.205 7.209 14.450 1.00 82.75 99 LEU A C 1
ATOM 787 O O . LEU A 1 99 ? 3.754 6.672 13.440 1.00 82.75 99 LEU A O 1
ATOM 791 N N . PHE A 1 100 ? 5.505 7.198 14.741 1.00 85.62 100 PHE A N 1
ATOM 792 C CA . PHE A 1 100 ? 6.496 6.543 13.896 1.00 85.62 100 PHE A CA 1
ATOM 793 C C . PHE A 1 100 ? 6.232 5.038 13.778 1.00 85.62 100 PHE A C 1
ATOM 795 O O . PHE A 1 100 ? 6.201 4.518 12.666 1.00 85.62 100 PHE A O 1
ATOM 802 N N . ASN A 1 101 ? 5.955 4.352 14.890 1.00 86.31 101 ASN A N 1
ATOM 803 C CA . ASN A 1 101 ? 5.593 2.934 14.881 1.00 86.31 101 ASN A CA 1
ATOM 804 C C . ASN A 1 101 ? 4.343 2.680 14.022 1.00 86.31 101 ASN A C 1
ATOM 806 O O . ASN A 1 101 ? 4.331 1.766 13.202 1.00 86.31 101 ASN A O 1
ATOM 810 N N . THR A 1 102 ? 3.326 3.539 14.122 1.00 86.12 102 THR A N 1
ATOM 811 C CA . THR A 1 102 ? 2.110 3.447 13.293 1.00 86.12 102 THR A CA 1
ATOM 812 C C . THR A 1 102 ? 2.421 3.603 11.801 1.00 86.12 102 THR A C 1
ATOM 814 O O . THR A 1 102 ? 1.923 2.833 10.980 1.00 86.12 102 THR A O 1
ATOM 817 N N . ILE A 1 103 ? 3.288 4.554 11.439 1.00 89.94 103 ILE A N 1
ATOM 818 C CA . ILE A 1 103 ? 3.727 4.764 10.052 1.00 89.94 103 ILE A CA 1
ATOM 819 C C . ILE A 1 103 ? 4.513 3.553 9.548 1.00 89.94 103 ILE A C 1
ATOM 821 O O . ILE A 1 103 ? 4.221 3.048 8.468 1.00 89.94 103 ILE A O 1
ATOM 825 N N . VAL A 1 104 ? 5.476 3.047 10.319 1.00 91.00 104 VAL A N 1
ATOM 826 C CA . VAL A 1 104 ? 6.271 1.869 9.939 1.00 91.00 104 VAL A CA 1
ATOM 827 C C . VAL A 1 104 ? 5.369 0.654 9.743 1.00 91.00 104 VAL A C 1
ATOM 829 O O . VAL A 1 104 ? 5.483 -0.056 8.747 1.00 91.00 104 VAL A O 1
ATOM 832 N N . GLN A 1 105 ? 4.424 0.444 10.653 1.00 88.38 105 GLN A N 1
ATOM 833 C CA . GLN A 1 105 ? 3.448 -0.631 10.562 1.00 88.38 105 GLN A CA 1
ATOM 834 C C . GLN A 1 105 ? 2.512 -0.482 9.353 1.00 88.38 105 GLN A C 1
ATOM 836 O O . GLN A 1 105 ? 2.220 -1.475 8.680 1.00 88.38 105 GLN A O 1
ATOM 841 N N . GLY A 1 106 ? 2.068 0.735 9.038 1.00 91.12 106 GLY A N 1
ATOM 842 C CA . GLY A 1 106 ? 1.308 1.015 7.820 1.00 91.12 106 GLY A CA 1
ATOM 843 C C . GLY A 1 106 ? 2.126 0.726 6.561 1.00 91.12 106 GLY A C 1
ATOM 844 O O . GLY A 1 106 ? 1.678 -0.008 5.682 1.00 91.12 106 GLY A O 1
ATOM 845 N N . ALA A 1 107 ? 3.367 1.212 6.513 1.00 92.31 107 ALA A N 1
ATOM 846 C CA . ALA A 1 107 ? 4.272 0.999 5.391 1.00 92.31 107 ALA A CA 1
ATOM 847 C C . ALA A 1 107 ? 4.591 -0.486 5.181 1.00 92.31 107 ALA A C 1
ATOM 849 O O . ALA A 1 107 ? 4.617 -0.941 4.042 1.00 92.31 107 ALA A O 1
ATOM 850 N N . LEU A 1 108 ? 4.764 -1.263 6.254 1.00 93.25 108 LEU A N 1
ATOM 851 C CA . LEU A 1 108 ? 4.999 -2.704 6.177 1.00 93.25 108 LEU A CA 1
ATOM 852 C C . LEU A 1 108 ? 3.822 -3.447 5.530 1.00 93.25 108 LEU A C 1
ATOM 854 O O . LEU A 1 108 ? 4.031 -4.349 4.725 1.00 93.25 108 LEU A O 1
ATOM 858 N N . ARG A 1 109 ? 2.582 -3.055 5.831 1.00 90.56 109 ARG A N 1
ATOM 859 C CA . ARG A 1 109 ? 1.387 -3.670 5.230 1.00 90.56 109 ARG A CA 1
ATOM 860 C C . ARG A 1 109 ? 1.221 -3.255 3.775 1.00 90.56 109 ARG A C 1
ATOM 862 O O . ARG A 1 109 ? 1.030 -4.121 2.927 1.00 90.56 109 ARG A O 1
ATOM 869 N N . GLY A 1 110 ? 1.421 -1.974 3.458 1.00 92.12 110 GLY A N 1
ATOM 870 C CA . GLY A 1 110 ? 1.530 -1.517 2.067 1.00 92.12 110 GLY A CA 1
ATOM 871 C C . GLY A 1 110 ? 2.624 -2.268 1.295 1.00 92.12 110 GLY A C 1
ATOM 872 O O . GLY A 1 110 ? 2.424 -2.668 0.148 1.00 92.12 110 GLY A O 1
ATOM 873 N N . PHE A 1 111 ? 3.748 -2.568 1.949 1.00 94.00 111 PHE A N 1
ATOM 874 C CA . PHE A 1 111 ? 4.829 -3.372 1.389 1.00 94.00 111 PHE A CA 1
ATOM 875 C C . PHE A 1 111 ? 4.428 -4.836 1.144 1.00 94.00 111 PHE A C 1
ATOM 877 O O . PHE A 1 111 ? 4.844 -5.412 0.145 1.00 94.00 111 PHE A O 1
ATOM 884 N N . MET A 1 112 ? 3.567 -5.447 1.963 1.00 93.25 112 MET A N 1
ATOM 885 C CA . MET A 1 112 ? 3.051 -6.798 1.679 1.00 93.25 112 MET A CA 1
ATOM 886 C C . MET A 1 112 ? 2.274 -6.845 0.354 1.00 93.25 112 MET A C 1
ATOM 888 O O . MET A 1 112 ? 2.469 -7.762 -0.446 1.00 93.25 112 MET A O 1
ATOM 892 N N . PHE A 1 113 ? 1.457 -5.824 0.071 1.00 92.94 113 PHE A N 1
ATOM 893 C CA . PHE A 1 113 ? 0.810 -5.679 -1.238 1.00 92.94 113 PHE A CA 1
ATOM 894 C C . PHE A 1 113 ? 1.825 -5.403 -2.352 1.00 92.94 113 PHE A C 1
ATOM 896 O O . PHE A 1 113 ? 1.655 -5.893 -3.469 1.00 92.94 113 PHE A O 1
ATOM 903 N N . ALA A 1 114 ? 2.906 -4.671 -2.058 1.00 93.00 114 ALA A N 1
ATOM 904 C CA . ALA A 1 114 ? 4.007 -4.488 -2.999 1.00 93.00 114 ALA A CA 1
ATOM 905 C C . ALA A 1 114 ? 4.679 -5.807 -3.378 1.00 93.00 114 ALA A C 1
ATOM 907 O O . ALA A 1 114 ? 4.956 -6.007 -4.552 1.00 93.00 114 ALA A O 1
ATOM 908 N N . VAL A 1 115 ? 4.913 -6.717 -2.428 1.00 94.25 115 VAL A N 1
ATOM 909 C CA . VAL A 1 115 ? 5.514 -8.031 -2.706 1.00 94.25 115 VAL A CA 1
ATOM 910 C C . VAL A 1 115 ? 4.628 -8.839 -3.655 1.00 94.25 115 VAL A C 1
ATOM 912 O O . VAL A 1 115 ? 5.124 -9.375 -4.646 1.00 94.25 115 VAL A O 1
ATOM 915 N N . ALA A 1 116 ? 3.316 -8.875 -3.407 1.00 92.50 116 ALA A N 1
ATOM 916 C CA . ALA A 1 116 ? 2.368 -9.544 -4.299 1.00 92.50 116 ALA A CA 1
ATOM 917 C C . ALA A 1 116 ? 2.353 -8.906 -5.701 1.00 92.50 116 ALA A C 1
ATOM 919 O O . ALA A 1 116 ? 2.450 -9.609 -6.709 1.00 92.50 116 ALA A O 1
ATOM 920 N N . GLY A 1 117 ? 2.301 -7.571 -5.769 1.00 91.12 117 GLY A N 1
ATOM 921 C CA . GLY A 1 117 ? 2.372 -6.826 -7.026 1.00 91.12 117 GLY A CA 1
ATOM 922 C C . GLY A 1 117 ? 3.699 -7.022 -7.759 1.00 91.12 117 GLY A C 1
ATOM 923 O O . GLY A 1 117 ? 3.711 -7.134 -8.979 1.00 91.12 117 GLY A O 1
ATOM 924 N N . PHE A 1 118 ? 4.811 -7.128 -7.035 1.00 92.62 118 PHE A N 1
ATOM 925 C CA . PHE A 1 118 ? 6.143 -7.332 -7.590 1.00 92.62 118 PHE A CA 1
ATOM 926 C C . PHE A 1 118 ? 6.254 -8.706 -8.244 1.00 92.62 118 PHE A C 1
ATOM 928 O O . PHE A 1 118 ? 6.623 -8.793 -9.410 1.00 92.62 118 PHE A O 1
ATOM 935 N N . ILE A 1 119 ? 5.859 -9.770 -7.541 1.00 93.75 119 ILE A N 1
ATOM 936 C CA . ILE A 1 119 ? 5.899 -11.139 -8.075 1.00 93.75 119 ILE A CA 1
ATOM 937 C C . ILE A 1 119 ? 5.064 -11.264 -9.357 1.00 93.75 119 ILE A C 1
ATOM 939 O O . ILE A 1 119 ? 5.440 -12.006 -10.259 1.00 93.75 119 ILE A O 1
ATOM 943 N N . LEU A 1 120 ? 3.953 -10.531 -9.457 1.00 91.88 120 LEU A N 1
ATOM 944 C CA . LEU A 1 120 ? 3.054 -10.606 -10.607 1.00 91.88 120 LEU A CA 1
ATOM 945 C C . LEU A 1 120 ? 3.480 -9.677 -11.754 1.00 91.88 120 LEU A C 1
ATOM 947 O O . LEU A 1 120 ? 3.651 -10.117 -12.890 1.00 91.88 120 LEU A O 1
ATOM 951 N N . LEU A 1 121 ? 3.639 -8.383 -11.476 1.00 90.62 121 LEU A N 1
ATOM 952 C CA . LEU A 1 121 ? 3.781 -7.347 -12.501 1.00 90.62 121 LEU A CA 1
ATOM 953 C C . LEU A 1 121 ? 5.228 -7.101 -12.913 1.00 90.62 121 LEU A C 1
ATOM 955 O O . LEU A 1 121 ? 5.457 -6.686 -14.048 1.00 90.62 121 LEU A O 1
ATOM 959 N N . TRP A 1 122 ? 6.209 -7.361 -12.047 1.00 92.50 122 TRP A N 1
ATOM 960 C CA . TRP A 1 122 ? 7.615 -7.176 -12.404 1.00 92.50 122 TRP A CA 1
ATOM 961 C C . TRP A 1 122 ? 8.090 -8.147 -13.500 1.00 92.50 122 TRP A C 1
ATOM 963 O O . TRP A 1 122 ? 8.588 -7.660 -14.517 1.00 92.50 122 TRP A O 1
ATOM 973 N N . PRO A 1 123 ? 7.906 -9.484 -13.399 1.00 91.00 123 PRO A N 1
ATOM 974 C CA . PRO A 1 123 ? 8.331 -10.386 -14.471 1.00 91.00 123 PRO A CA 1
ATOM 975 C C . PRO A 1 123 ? 7.526 -10.171 -15.756 1.00 91.00 123 PRO A C 1
ATOM 977 O O . PRO A 1 123 ? 8.090 -10.254 -16.844 1.00 91.00 123 PRO A O 1
ATOM 980 N N . LEU A 1 124 ? 6.236 -9.829 -15.648 1.00 89.31 124 LEU A N 1
ATOM 981 C CA . LEU A 1 124 ? 5.415 -9.468 -16.804 1.00 89.31 124 LEU A CA 1
ATOM 982 C C . LEU A 1 124 ? 5.967 -8.221 -17.509 1.00 89.31 124 LEU A C 1
ATOM 984 O O . LEU A 1 124 ? 6.085 -8.199 -18.732 1.00 89.31 124 LEU A O 1
ATOM 988 N N . SER A 1 125 ? 6.360 -7.211 -16.734 1.00 87.31 125 SER A N 1
ATOM 989 C CA . SER A 1 125 ? 6.979 -5.989 -17.247 1.00 87.31 125 SER A CA 1
ATOM 990 C C . SER A 1 125 ? 8.290 -6.272 -17.966 1.00 87.31 125 SER A C 1
ATOM 992 O O . SER A 1 125 ? 8.483 -5.809 -19.086 1.00 87.31 125 SER A O 1
ATOM 994 N N . VAL A 1 126 ? 9.176 -7.061 -17.351 1.00 88.94 126 VAL A N 1
ATOM 995 C CA . VAL A 1 126 ? 10.440 -7.484 -17.968 1.00 88.94 126 VAL A CA 1
ATOM 996 C C . VAL A 1 126 ? 10.170 -8.265 -19.254 1.00 88.94 126 VAL A C 1
ATOM 998 O O . V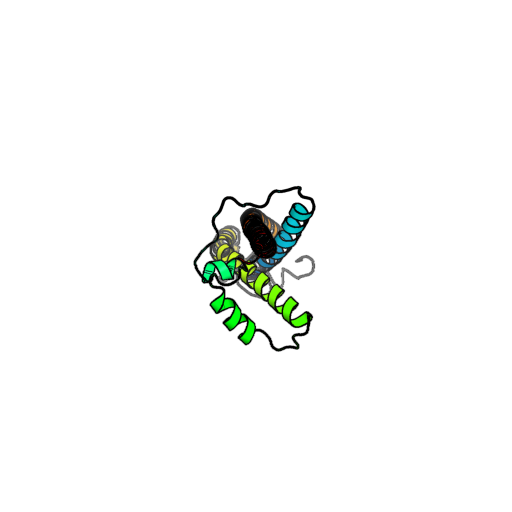AL A 1 126 ? 10.791 -7.978 -20.271 1.00 88.94 126 VAL A O 1
ATOM 1001 N N . GLY A 1 127 ? 9.198 -9.181 -19.245 1.00 87.06 127 GLY A N 1
ATOM 1002 C CA . GLY A 1 127 ? 8.783 -9.939 -20.425 1.00 87.06 127 GLY A CA 1
ATOM 1003 C C . GLY A 1 127 ? 8.345 -9.038 -21.581 1.00 87.06 127 GLY A C 1
ATOM 1004 O O . GLY A 1 127 ? 8.878 -9.149 -22.683 1.00 87.06 127 GLY A O 1
ATOM 1005 N N . ILE A 1 128 ? 7.443 -8.088 -21.330 1.00 85.50 128 ILE A N 1
ATOM 1006 C CA . ILE A 1 128 ? 6.987 -7.131 -22.351 1.00 85.50 128 ILE A CA 1
ATOM 1007 C C . ILE A 1 128 ? 8.159 -6.284 -22.857 1.00 85.50 128 ILE A C 1
ATOM 1009 O O . ILE A 1 128 ? 8.344 -6.132 -24.063 1.00 85.50 128 ILE A O 1
ATOM 1013 N N . LEU A 1 129 ? 8.996 -5.780 -21.955 1.00 84.69 129 LEU A N 1
ATOM 1014 C CA . LEU A 1 129 ? 10.148 -4.962 -22.312 1.00 84.69 129 LEU A CA 1
ATOM 1015 C C . LEU A 1 129 ? 11.138 -5.735 -23.202 1.00 84.69 129 LEU A C 1
ATOM 1017 O O . LEU A 1 129 ? 11.508 -5.241 -24.264 1.00 84.69 129 LEU A O 1
ATOM 1021 N N . THR A 1 130 ? 11.456 -6.995 -22.886 1.00 85.50 130 THR A N 1
ATOM 1022 C CA . THR A 1 130 ? 12.310 -7.831 -23.757 1.00 85.50 130 THR A CA 1
ATOM 1023 C C . THR A 1 130 ? 11.759 -8.048 -25.172 1.00 85.50 130 THR A C 1
ATOM 1025 O O . THR A 1 130 ? 12.542 -8.338 -26.075 1.00 85.50 130 THR A O 1
ATOM 1028 N N . THR A 1 131 ? 10.444 -7.902 -25.390 1.00 83.56 131 THR A N 1
ATOM 1029 C CA . THR A 1 131 ? 9.831 -8.000 -26.732 1.00 83.56 131 THR A CA 1
ATOM 1030 C C . THR A 1 131 ? 9.896 -6.693 -27.521 1.00 83.56 131 THR A C 1
ATOM 1032 O O . THR A 1 131 ? 9.887 -6.728 -28.748 1.00 83.56 131 THR A O 1
ATOM 1035 N N . LEU A 1 132 ? 9.956 -5.551 -26.829 1.00 80.88 132 LEU A N 1
ATOM 1036 C CA . LEU A 1 132 ? 9.956 -4.216 -27.434 1.00 80.88 132 LEU A CA 1
ATOM 1037 C C . LEU A 1 132 ? 11.363 -3.630 -27.604 1.00 80.88 132 LEU A C 1
ATOM 1039 O O . LEU A 1 132 ? 11.536 -2.692 -28.375 1.00 80.88 132 LEU A O 1
ATOM 1043 N N . GLY A 1 133 ? 12.346 -4.126 -26.851 1.00 78.81 133 GLY A N 1
ATOM 1044 C CA . GLY A 1 133 ? 13.716 -3.625 -26.896 1.00 78.81 133 GLY A CA 1
ATOM 1045 C C . GLY A 1 133 ? 14.545 -4.236 -28.023 1.00 78.81 133 GLY A C 1
ATOM 1046 O O . GLY A 1 133 ? 14.387 -5.407 -28.373 1.00 78.81 133 GLY A O 1
ATOM 1047 N N . GLU A 1 134 ? 15.497 -3.465 -28.537 1.00 81.44 134 GLU A N 1
ATOM 1048 C CA . GLU A 1 134 ? 16.494 -3.963 -29.482 1.00 81.44 134 GLU A CA 1
ATOM 1049 C C . GLU A 1 134 ? 17.641 -4.632 -28.725 1.00 81.44 134 GLU A C 1
ATOM 1051 O O . GLU A 1 134 ? 18.149 -4.108 -27.730 1.00 81.44 134 GLU A O 1
ATOM 1056 N N . ARG A 1 135 ? 18.042 -5.826 -29.168 1.00 78.19 135 ARG A N 1
ATOM 1057 C CA . ARG A 1 135 ? 19.079 -6.607 -28.489 1.00 78.19 135 ARG A CA 1
ATOM 1058 C C . ARG A 1 135 ? 20.462 -6.066 -28.852 1.00 78.19 135 ARG A C 1
ATOM 1060 O O . ARG A 1 135 ? 20.897 -6.222 -29.988 1.00 78.19 135 ARG A O 1
ATOM 1067 N N . ASP A 1 136 ? 21.171 -5.513 -27.871 1.00 75.00 136 ASP A N 1
ATOM 1068 C CA . ASP A 1 136 ? 22.511 -4.939 -28.031 1.00 75.00 136 ASP A CA 1
ATOM 1069 C C . ASP A 1 136 ? 23.451 -5.432 -26.918 1.00 75.00 136 ASP A C 1
ATOM 1071 O O . ASP A 1 136 ? 23.197 -5.250 -25.726 1.00 75.00 136 ASP A O 1
ATOM 1075 N N . GLY A 1 137 ? 24.543 -6.101 -27.300 1.00 69.00 137 GLY A N 1
ATOM 1076 C CA . GLY A 1 137 ? 25.630 -6.470 -26.382 1.00 69.00 137 GLY A CA 1
ATOM 1077 C C . GLY A 1 137 ? 25.247 -7.327 -25.163 1.00 69.00 137 GLY A C 1
ATOM 1078 O O . GLY A 1 137 ? 25.983 -7.332 -24.179 1.00 69.00 137 GLY A O 1
ATOM 1079 N N . GLY A 1 138 ? 24.114 -8.037 -25.199 1.00 77.62 138 GLY A N 1
ATOM 1080 C CA . GLY A 1 138 ? 23.618 -8.857 -24.083 1.00 77.62 138 GLY A CA 1
ATOM 1081 C C . GLY A 1 138 ? 22.564 -8.187 -23.192 1.00 77.62 138 GLY A C 1
ATOM 1082 O O . GLY A 1 138 ? 22.112 -8.819 -22.242 1.00 77.62 138 GLY A O 1
ATOM 1083 N N . ASP A 1 139 ? 22.142 -6.962 -23.513 1.00 79.75 139 ASP A N 1
ATOM 1084 C CA . ASP A 1 139 ? 21.022 -6.257 -22.878 1.00 79.75 139 ASP A CA 1
ATOM 1085 C C . ASP A 1 139 ? 20.013 -5.791 -23.949 1.00 79.75 139 ASP A C 1
ATOM 1087 O O . ASP A 1 139 ? 20.240 -5.946 -25.153 1.00 79.75 139 ASP A O 1
ATOM 1091 N N . TRP A 1 140 ? 18.886 -5.237 -23.511 1.00 81.31 140 TRP A N 1
ATOM 1092 C CA . TRP A 1 140 ? 17.880 -4.626 -24.374 1.00 81.31 140 TRP A CA 1
ATOM 1093 C C . TRP A 1 140 ? 17.956 -3.111 -24.264 1.00 81.31 140 TRP A C 1
ATOM 1095 O O . TRP A 1 140 ? 17.933 -2.554 -23.161 1.00 81.31 140 TRP A O 1
ATOM 1105 N N . ARG A 1 141 ? 18.036 -2.457 -25.419 1.00 82.56 141 ARG A N 1
ATOM 1106 C CA . ARG A 1 141 ? 18.144 -1.011 -25.571 1.00 82.56 141 ARG A CA 1
ATOM 1107 C C . ARG A 1 141 ? 16.832 -0.426 -26.094 1.00 82.56 141 ARG A C 1
ATOM 1109 O O . ARG A 1 141 ? 16.144 -1.051 -26.898 1.00 82.56 141 ARG A O 1
ATOM 1116 N N . TYR A 1 142 ? 16.515 0.786 -25.639 1.00 79.19 142 TYR A N 1
ATOM 1117 C CA . TYR A 1 142 ? 15.347 1.552 -26.078 1.00 79.19 142 TYR A CA 1
ATOM 1118 C C . TYR A 1 142 ? 15.797 2.933 -26.545 1.00 79.19 142 TYR A C 1
ATOM 1120 O O . TYR A 1 142 ? 16.251 3.743 -25.734 1.00 79.19 142 TYR A O 1
ATOM 1128 N N . ASP A 1 143 ? 15.676 3.198 -27.844 1.00 68.44 143 ASP A N 1
ATOM 1129 C CA . ASP A 1 143 ? 16.020 4.502 -28.421 1.00 68.44 143 ASP A CA 1
ATOM 1130 C C . ASP A 1 143 ? 14.847 5.499 -28.346 1.00 68.44 143 ASP A C 1
ATOM 1132 O O . ASP A 1 143 ? 15.059 6.712 -28.266 1.00 68.44 143 ASP A O 1
ATOM 1136 N N . ASP A 1 144 ? 13.610 4.996 -28.259 1.00 64.56 144 ASP A N 1
ATOM 1137 C CA . ASP A 1 144 ? 12.404 5.819 -28.177 1.00 64.56 144 ASP A CA 1
ATOM 1138 C C . ASP A 1 144 ? 12.198 6.464 -26.802 1.00 64.56 144 ASP A C 1
ATOM 1140 O O . ASP A 1 144 ? 12.128 5.814 -25.757 1.00 64.56 144 ASP A O 1
ATOM 1144 N N . HIS A 1 145 ? 12.012 7.783 -26.808 1.00 67.38 145 HIS A N 1
ATOM 1145 C CA . HIS A 1 145 ? 11.947 8.607 -25.595 1.00 67.38 145 HIS A CA 1
ATOM 1146 C C . HIS A 1 145 ? 10.596 8.502 -24.859 1.00 67.38 145 HIS A C 1
ATOM 1148 O O . HIS A 1 145 ? 10.492 8.860 -23.678 1.00 67.38 145 HIS A O 1
ATOM 1154 N N . TRP A 1 146 ? 9.557 8.029 -25.559 1.00 72.75 146 TRP A N 1
ATOM 1155 C CA . TRP A 1 146 ? 8.195 7.869 -25.038 1.00 72.75 146 TRP A CA 1
ATOM 1156 C C . TRP A 1 146 ? 7.944 6.490 -24.432 1.00 72.75 146 TRP A C 1
ATOM 1158 O O . TRP A 1 146 ? 7.177 6.391 -23.474 1.00 72.75 146 TRP A O 1
ATOM 1168 N N . THR A 1 147 ? 8.617 5.445 -24.922 1.00 76.38 147 THR A N 1
ATOM 1169 C CA . THR A 1 147 ? 8.413 4.055 -24.482 1.00 76.38 147 THR A CA 1
ATOM 1170 C C . THR A 1 147 ? 8.586 3.885 -22.968 1.00 76.38 147 THR A C 1
ATOM 1172 O O . THR A 1 147 ? 7.672 3.354 -22.336 1.00 76.38 147 THR A O 1
ATOM 1175 N N . PRO A 1 148 ? 9.643 4.425 -22.325 1.00 75.06 148 PRO A N 1
ATOM 1176 C CA . PRO A 1 148 ? 9.786 4.373 -20.868 1.00 75.06 148 PRO A CA 1
ATOM 1177 C C . PRO A 1 148 ? 8.663 5.086 -20.105 1.00 75.06 148 PRO A C 1
ATOM 1179 O O . PRO A 1 148 ? 8.239 4.635 -19.042 1.00 75.06 148 PRO A O 1
ATOM 1182 N N . GLN A 1 149 ? 8.179 6.213 -20.635 1.00 83.81 149 GLN A N 1
ATOM 1183 C CA . GLN A 1 149 ? 7.165 7.039 -19.976 1.00 83.81 149 GLN A CA 1
ATOM 1184 C C . GLN A 1 149 ? 5.791 6.374 -20.045 1.00 83.81 149 GLN A C 1
ATOM 1186 O O . GLN A 1 149 ? 5.113 6.253 -19.025 1.00 83.81 149 GLN A O 1
ATOM 1191 N N . ALA A 1 150 ? 5.414 5.896 -21.233 1.00 84.44 150 ALA A N 1
ATOM 1192 C CA . ALA A 1 150 ? 4.179 5.159 -21.452 1.00 84.44 150 ALA A CA 1
ATOM 1193 C C . ALA A 1 150 ? 4.168 3.853 -20.647 1.00 84.44 150 ALA A C 1
ATOM 1195 O O . ALA A 1 150 ? 3.198 3.582 -19.944 1.00 84.44 150 ALA A O 1
ATOM 1196 N N . PHE A 1 151 ? 5.270 3.095 -20.668 1.00 85.25 151 PHE A N 1
ATOM 1197 C CA . PHE A 1 151 ? 5.426 1.883 -19.863 1.00 85.25 151 PHE A CA 1
ATOM 1198 C C . PHE A 1 151 ? 5.185 2.159 -18.375 1.00 85.25 151 PHE A C 1
ATOM 1200 O O . PHE A 1 151 ? 4.377 1.482 -17.743 1.00 85.25 151 PHE A O 1
ATOM 1207 N N . LYS A 1 152 ? 5.828 3.191 -17.817 1.00 85.06 152 LYS A N 1
ATOM 1208 C CA . LYS A 1 152 ? 5.689 3.533 -16.398 1.00 85.06 152 LYS A CA 1
ATOM 1209 C C . LYS A 1 152 ? 4.273 3.988 -16.042 1.00 85.06 152 LYS A C 1
ATOM 1211 O O . LYS A 1 152 ? 3.763 3.610 -14.990 1.00 85.06 152 LYS A O 1
ATOM 1216 N N . ALA A 1 153 ? 3.631 4.763 -16.916 1.00 88.12 153 ALA A N 1
ATOM 1217 C CA . ALA A 1 153 ? 2.251 5.200 -16.721 1.00 88.12 153 ALA A CA 1
ATOM 1218 C C . ALA A 1 153 ? 1.274 4.015 -16.727 1.00 88.12 153 ALA A C 1
ATOM 1220 O O . ALA A 1 153 ? 0.424 3.916 -15.845 1.00 88.12 153 ALA A O 1
ATOM 1221 N N . ILE A 1 154 ? 1.430 3.089 -17.678 1.00 90.06 154 ILE A N 1
ATOM 1222 C CA . ILE A 1 154 ? 0.599 1.884 -17.771 1.00 90.06 154 ILE A CA 1
ATOM 1223 C C . ILE A 1 154 ? 0.842 0.976 -16.565 1.00 90.06 154 ILE A C 1
ATOM 1225 O O . ILE A 1 154 ? -0.120 0.547 -15.936 1.00 90.06 154 ILE A O 1
ATOM 1229 N N . LEU A 1 155 ? 2.103 0.726 -16.198 1.00 89.69 155 LEU A N 1
ATOM 1230 C CA . LEU A 1 155 ? 2.450 -0.085 -15.031 1.00 89.69 155 LEU A CA 1
ATOM 1231 C C . LEU A 1 155 ? 1.825 0.487 -13.755 1.00 89.69 155 LEU A C 1
ATOM 1233 O O . LEU A 1 155 ? 1.178 -0.244 -13.009 1.00 89.69 155 LEU A O 1
ATOM 1237 N N . GLY A 1 156 ? 1.980 1.794 -13.528 1.00 89.44 156 GLY A N 1
ATOM 1238 C CA . GLY A 1 156 ? 1.391 2.478 -12.381 1.00 89.44 156 GLY A CA 1
ATOM 1239 C C . GLY A 1 156 ? -0.138 2.430 -12.390 1.00 89.44 156 GLY A C 1
ATOM 1240 O O . GLY A 1 156 ? -0.733 2.193 -11.343 1.00 89.44 156 GLY A O 1
ATOM 1241 N N . GLY A 1 157 ? -0.772 2.608 -13.552 1.00 91.94 157 GLY A N 1
ATOM 1242 C CA . GLY A 1 157 ? -2.230 2.562 -13.694 1.00 91.94 157 GLY A CA 1
ATOM 1243 C C . GLY A 1 157 ? -2.820 1.165 -13.489 1.00 91.94 157 GLY A C 1
ATOM 1244 O O . GLY A 1 157 ? -3.819 1.014 -12.794 1.00 91.94 157 GLY A O 1
ATOM 1245 N N . VAL A 1 158 ? -2.192 0.127 -14.046 1.00 93.00 158 VAL A N 1
ATOM 1246 C CA . VAL A 1 158 ? -2.607 -1.270 -13.835 1.00 93.00 158 VAL A CA 1
ATOM 1247 C C . VAL A 1 158 ? -2.410 -1.667 -12.375 1.00 93.00 158 VAL A C 1
ATOM 1249 O O . VAL A 1 158 ? -3.290 -2.290 -11.783 1.00 93.00 158 VAL A O 1
ATOM 1252 N N . LEU A 1 159 ? -1.280 -1.276 -11.778 1.00 93.00 159 LEU A N 1
ATOM 1253 C CA . LEU A 1 159 ? -1.001 -1.544 -10.374 1.00 93.00 159 LEU A CA 1
ATOM 1254 C C . LEU A 1 159 ? -2.044 -0.886 -9.467 1.00 93.00 159 LEU A C 1
ATOM 1256 O O . LEU A 1 159 ? -2.593 -1.579 -8.619 1.00 93.00 159 LEU A O 1
ATOM 1260 N N . SER A 1 160 ? -2.346 0.407 -9.645 1.00 91.94 160 SER A N 1
ATOM 1261 C CA . SER A 1 160 ? -3.346 1.090 -8.812 1.00 91.94 160 SER A CA 1
ATOM 1262 C C . SER A 1 160 ? -4.744 0.520 -9.007 1.00 91.94 160 SER A C 1
ATOM 1264 O O . SER A 1 160 ? -5.449 0.310 -8.027 1.00 91.94 160 SER A O 1
ATOM 1266 N N . LEU A 1 161 ? -5.138 0.198 -10.242 1.00 93.81 161 LEU A N 1
ATOM 1267 C CA . LEU A 1 161 ? -6.443 -0.407 -10.510 1.00 93.81 161 LEU A CA 1
ATOM 1268 C C . LEU A 1 161 ? -6.617 -1.741 -9.769 1.00 93.81 161 LEU A C 1
ATOM 1270 O O . LEU A 1 161 ? -7.722 -2.069 -9.342 1.00 93.81 161 LEU A O 1
ATOM 1274 N N . LEU A 1 162 ? -5.528 -2.493 -9.597 1.00 92.75 162 LEU A N 1
ATOM 1275 C CA . LEU A 1 162 ? -5.535 -3.752 -8.864 1.00 92.75 162 LEU A CA 1
ATOM 1276 C C . LEU A 1 162 ? -5.475 -3.548 -7.343 1.00 92.75 162 LEU A C 1
ATOM 1278 O O . LEU A 1 162 ? -6.190 -4.224 -6.606 1.00 92.75 162 LEU A O 1
ATOM 1282 N N . THR A 1 163 ? -4.617 -2.652 -6.853 1.00 92.94 163 THR A N 1
ATOM 1283 C CA . THR A 1 163 ? -4.323 -2.533 -5.417 1.00 92.94 163 THR A CA 1
ATOM 1284 C C . THR A 1 163 ? -5.295 -1.630 -4.670 1.00 92.94 163 THR A C 1
ATOM 1286 O O . THR A 1 163 ? -5.680 -1.974 -3.554 1.00 92.94 163 THR A O 1
ATOM 1289 N N . THR A 1 164 ? -5.752 -0.532 -5.276 1.00 94.38 164 THR A N 1
ATOM 1290 C CA . THR A 1 164 ? -6.696 0.418 -4.668 1.00 94.38 164 THR A CA 1
ATOM 1291 C C . THR A 1 164 ? -7.973 -0.251 -4.148 1.00 94.38 164 THR A C 1
ATOM 1293 O O . THR A 1 164 ? -8.240 -0.117 -2.954 1.00 94.38 164 THR A O 1
ATOM 1296 N N . PRO A 1 165 ? -8.752 -1.017 -4.944 1.00 93.94 165 PRO A N 1
ATOM 1297 C CA . PRO A 1 165 ? -9.986 -1.617 -4.431 1.00 93.94 165 PRO A CA 1
ATOM 1298 C C . PRO A 1 165 ? -9.722 -2.621 -3.303 1.00 93.94 165 PRO A C 1
ATOM 1300 O O . PRO A 1 165 ? -10.499 -2.697 -2.354 1.00 93.94 165 PRO A O 1
ATOM 1303 N N . LEU A 1 166 ? -8.612 -3.363 -3.362 1.00 93.31 166 LEU A N 1
ATOM 1304 C CA . LEU A 1 166 ? -8.241 -4.323 -2.319 1.00 93.31 166 LEU A CA 1
ATOM 1305 C C . LEU A 1 166 ? -7.875 -3.625 -1.004 1.00 93.31 166 LEU A C 1
ATOM 1307 O O . LEU A 1 166 ? -8.307 -4.056 0.064 1.00 93.31 166 LEU A O 1
ATOM 1311 N N . MET A 1 167 ? -7.107 -2.538 -1.076 1.00 94.81 167 MET A N 1
ATOM 1312 C CA . MET A 1 167 ? -6.728 -1.744 0.093 1.00 94.81 167 MET A CA 1
ATOM 1313 C C . MET A 1 167 ? -7.932 -0.998 0.684 1.00 94.81 167 MET A C 1
ATOM 1315 O O . MET A 1 167 ? -8.096 -0.977 1.902 1.00 94.81 167 MET A O 1
ATOM 1319 N N . ALA A 1 168 ? -8.820 -0.455 -0.151 1.00 94.31 168 ALA A N 1
ATOM 1320 C CA . ALA A 1 168 ? -10.058 0.172 0.308 1.00 94.31 168 ALA A CA 1
ATOM 1321 C C . ALA A 1 168 ? -10.970 -0.834 1.032 1.00 94.31 168 ALA A C 1
ATOM 1323 O O . ALA A 1 168 ? -11.465 -0.553 2.125 1.00 94.31 168 ALA A O 1
ATOM 1324 N N . LEU A 1 169 ? -11.139 -2.039 0.471 1.00 93.12 169 LEU A N 1
ATOM 1325 C CA . LEU A 1 169 ? -11.878 -3.125 1.122 1.00 93.12 169 LEU A CA 1
ATOM 1326 C C . LEU A 1 169 ? -11.259 -3.497 2.467 1.00 93.12 169 LEU A C 1
ATOM 1328 O O . LEU A 1 169 ? -11.982 -3.616 3.453 1.00 93.12 169 LEU A O 1
ATOM 1332 N N . PHE A 1 170 ? -9.934 -3.634 2.527 1.00 93.56 170 PHE A N 1
ATOM 1333 C CA . PHE A 1 170 ? -9.227 -3.908 3.773 1.00 93.56 170 PHE A CA 1
ATOM 1334 C C . PHE A 1 170 ? -9.586 -2.885 4.864 1.00 93.56 170 PHE A C 1
ATOM 1336 O O . PHE A 1 170 ? -9.963 -3.267 5.974 1.00 93.56 170 PHE A O 1
ATOM 1343 N N . TRP A 1 171 ? -9.529 -1.589 4.542 1.00 93.56 171 TRP A N 1
ATOM 1344 C CA . TRP A 1 171 ? -9.840 -0.522 5.495 1.00 93.56 171 TRP A CA 1
ATOM 1345 C C . TRP A 1 171 ? -11.318 -0.485 5.893 1.00 93.56 171 TRP A C 1
ATOM 1347 O O . TRP A 1 171 ? -11.629 -0.261 7.062 1.00 93.56 171 TRP A O 1
ATOM 1357 N N . LEU A 1 172 ? -12.233 -0.757 4.959 1.00 93.56 172 LEU A N 1
ATOM 1358 C CA . LEU A 1 172 ? -13.671 -0.814 5.235 1.00 93.56 172 LEU A CA 1
ATOM 1359 C C . LEU A 1 172 ? -14.059 -1.979 6.147 1.00 93.56 172 LEU A C 1
ATOM 1361 O O . LEU A 1 172 ? -14.947 -1.825 6.988 1.00 93.56 172 LEU A O 1
ATOM 1365 N N . VAL A 1 173 ? -13.412 -3.134 5.980 1.00 92.38 173 VAL A N 1
ATOM 1366 C CA . VAL A 1 173 ? -13.616 -4.310 6.837 1.00 92.38 173 VAL A CA 1
ATOM 1367 C C . VAL A 1 173 ? -13.079 -4.038 8.235 1.00 92.38 173 VAL A C 1
ATOM 1369 O O . VAL A 1 173 ? -13.800 -4.235 9.210 1.00 92.38 173 VAL A O 1
ATOM 1372 N N . LYS A 1 174 ? -11.862 -3.490 8.335 1.00 90.50 174 LYS A N 1
ATOM 1373 C CA . LYS A 1 174 ? -11.282 -3.080 9.618 1.00 90.50 174 LYS A CA 1
ATOM 1374 C C . LYS A 1 174 ? -12.204 -2.114 10.371 1.00 90.50 174 LYS A C 1
ATOM 1376 O O . LYS A 1 174 ? -12.511 -2.348 11.535 1.00 90.50 174 LYS A O 1
ATOM 1381 N N . ALA A 1 175 ? -12.691 -1.072 9.697 1.00 89.75 175 ALA A N 1
ATOM 1382 C CA . ALA A 1 175 ? -13.619 -0.116 10.298 1.00 89.75 175 ALA A CA 1
ATOM 1383 C C . ALA A 1 175 ? -14.956 -0.760 10.716 1.00 89.75 175 ALA A C 1
ATOM 1385 O O . ALA A 1 175 ? -15.608 -0.298 11.652 1.00 89.75 175 ALA A O 1
ATOM 1386 N N . GLY A 1 176 ? -15.376 -1.825 10.025 1.00 88.69 176 GLY A N 1
ATOM 1387 C CA . GLY A 1 176 ? -16.547 -2.623 10.388 1.00 88.69 176 GLY A CA 1
ATOM 1388 C C . GLY A 1 176 ? -16.385 -3.339 11.718 1.00 88.69 176 GLY A C 1
ATOM 1389 O O . GLY A 1 176 ? -17.317 -3.325 12.521 1.00 88.69 176 GLY A O 1
ATOM 1390 N N . TRP A 1 177 ? -15.207 -3.908 11.966 1.00 88.88 177 TRP A N 1
ATOM 1391 C CA . TRP A 1 177 ? -14.884 -4.551 13.238 1.00 88.88 177 TRP A CA 1
ATOM 1392 C C . TRP A 1 177 ? -14.786 -3.537 14.373 1.00 88.88 177 TRP A C 1
ATOM 1394 O O . TRP A 1 177 ? -15.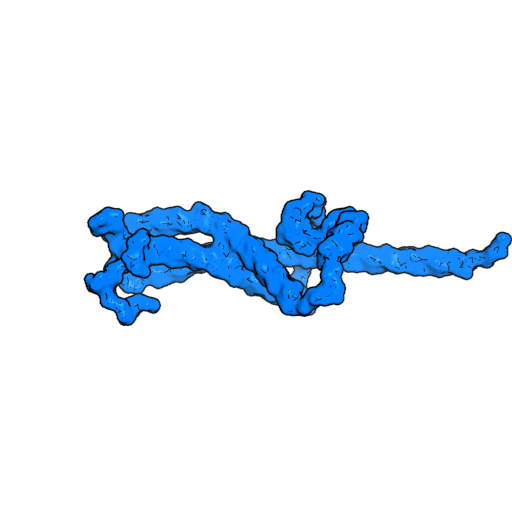512 -3.673 15.353 1.00 88.88 177 TRP A O 1
ATOM 1404 N N . GLU A 1 178 ? -14.034 -2.449 14.184 1.00 86.50 178 GLU A N 1
ATOM 1405 C CA . GLU A 1 178 ? -13.908 -1.386 15.194 1.00 86.50 178 GLU A CA 1
ATOM 1406 C C . GLU A 1 178 ? -15.281 -0.819 15.601 1.00 86.50 178 GLU A C 1
ATOM 1408 O O . GLU A 1 178 ? -15.589 -0.675 16.784 1.00 86.50 178 GLU A O 1
ATOM 1413 N N . GLY A 1 179 ? -16.164 -0.577 14.627 1.00 84.31 179 GLY A N 1
ATOM 1414 C CA . GLY A 1 179 ? -17.518 -0.099 14.904 1.00 84.31 179 GLY A CA 1
ATOM 1415 C C . GLY A 1 179 ? -18.439 -1.135 15.562 1.00 84.31 179 GLY A C 1
ATOM 1416 O O . GLY A 1 179 ? -19.438 -0.754 16.181 1.00 84.31 179 GLY A O 1
ATOM 1417 N N . ASN A 1 180 ? -18.164 -2.434 15.425 1.00 84.69 180 ASN A N 1
ATOM 1418 C CA . ASN A 1 180 ? -18.928 -3.485 16.096 1.00 84.69 180 ASN A CA 1
ATOM 1419 C C . ASN A 1 180 ? -18.494 -3.639 17.561 1.00 84.69 180 ASN A C 1
ATOM 1421 O O . ASN A 1 180 ? -19.361 -3.776 18.428 1.00 84.69 180 ASN A O 1
ATOM 1425 N N . ASP A 1 181 ? -17.196 -3.510 17.832 1.00 82.56 181 ASP A N 1
ATOM 1426 C CA . ASP A 1 181 ? -16.613 -3.567 19.176 1.00 82.56 181 ASP A CA 1
ATOM 1427 C C . ASP A 1 181 ? -17.052 -2.376 20.037 1.00 82.56 181 ASP A C 1
ATOM 1429 O O . ASP A 1 181 ? -17.447 -2.520 21.194 1.00 82.56 181 ASP A O 1
ATOM 1433 N N . GLU A 1 182 ? -17.099 -1.172 19.461 1.00 83.62 182 GLU A N 1
ATOM 1434 C CA . GLU A 1 182 ? -17.658 -0.008 20.158 1.00 83.62 182 GLU A CA 1
ATOM 1435 C C . GLU A 1 182 ? -19.123 -0.236 20.568 1.00 83.62 182 GLU A C 1
ATOM 1437 O O . GLU A 1 182 ? -19.561 0.161 21.655 1.00 83.62 182 GLU A O 1
ATOM 1442 N N . ARG A 1 183 ? -19.904 -0.911 19.714 1.00 83.88 183 ARG A N 1
ATOM 1443 C CA . ARG A 1 183 ? -21.317 -1.209 19.985 1.00 83.88 183 ARG A CA 1
ATOM 1444 C C . ARG A 1 183 ? -21.497 -2.316 21.016 1.00 83.88 183 ARG A C 1
ATOM 1446 O O . ARG A 1 183 ? -22.459 -2.225 21.785 1.00 83.88 183 ARG A O 1
ATOM 1453 N N . SER A 1 184 ? -20.659 -3.354 21.027 1.00 84.31 184 SER A N 1
ATOM 1454 C CA . SER A 1 184 ? -20.707 -4.406 22.053 1.00 84.31 184 SER A CA 1
ATOM 1455 C C . SER A 1 184 ? -20.352 -3.827 23.421 1.00 84.31 184 SER A C 1
ATOM 1457 O O . SER A 1 184 ? -21.160 -3.940 24.344 1.00 84.31 184 SER A O 1
ATOM 1459 N N . ASN A 1 185 ? -19.262 -3.064 23.513 1.00 84.56 185 ASN A N 1
ATOM 1460 C CA . ASN A 1 185 ? -18.821 -2.408 24.745 1.00 84.56 185 ASN A CA 1
ATOM 1461 C C . ASN A 1 185 ? -19.895 -1.456 25.304 1.00 84.56 185 ASN A C 1
ATOM 1463 O O . ASN A 1 185 ? -20.218 -1.479 26.494 1.00 84.56 185 ASN A O 1
ATOM 1467 N N . ALA A 1 186 ? -20.543 -0.664 24.442 1.00 86.38 186 ALA A N 1
ATOM 1468 C CA . ALA A 1 186 ? -21.640 0.220 24.847 1.00 86.38 186 ALA A CA 1
ATOM 1469 C C . ALA A 1 186 ? -22.921 -0.529 25.275 1.00 86.38 186 ALA A C 1
ATOM 1471 O O . ALA A 1 186 ? -23.776 0.031 25.972 1.00 86.38 186 ALA A O 1
ATOM 1472 N N . ARG A 1 187 ? -23.126 -1.775 24.830 1.00 88.88 187 ARG A N 1
ATOM 1473 C CA . ARG A 1 187 ? -24.236 -2.628 25.296 1.00 88.88 187 ARG A CA 1
ATOM 1474 C C . ARG A 1 187 ? -23.917 -3.246 26.651 1.00 88.88 187 ARG A C 1
ATOM 1476 O O . ARG A 1 187 ? -24.787 -3.243 27.517 1.00 88.88 187 ARG A O 1
ATOM 1483 N N . GLU A 1 188 ? -22.694 -3.722 26.841 1.00 89.38 188 GLU A N 1
ATOM 1484 C CA . GLU A 1 188 ? -22.236 -4.302 28.105 1.00 89.38 188 GLU A CA 1
ATOM 1485 C C . GLU A 1 188 ? -22.209 -3.270 29.230 1.00 89.38 188 GLU A C 1
ATOM 1487 O O . GLU A 1 188 ? -22.792 -3.517 30.281 1.00 89.38 188 GLU A O 1
ATOM 1492 N N . SER A 1 189 ? -21.666 -2.075 28.976 1.00 89.69 189 SER A N 1
ATOM 1493 C CA . SER A 1 189 ? -21.660 -0.974 29.949 1.00 89.69 189 SER A CA 1
ATOM 1494 C C . SER A 1 189 ? -23.071 -0.551 30.376 1.00 89.69 189 SER A C 1
ATOM 1496 O O . SER A 1 189 ? -23.317 -0.272 31.548 1.00 89.69 189 SER A O 1
ATOM 1498 N N . ARG A 1 190 ? -24.040 -0.550 29.450 1.00 90.69 190 ARG A N 1
ATOM 1499 C CA . ARG A 1 190 ? -25.445 -0.309 29.812 1.00 90.69 190 ARG A CA 1
ATOM 1500 C C . ARG A 1 190 ? -26.014 -1.450 30.646 1.00 90.69 190 ARG A C 1
ATOM 1502 O O . ARG A 1 190 ? -26.735 -1.199 31.604 1.00 90.69 190 ARG A O 1
ATOM 1509 N N . ARG A 1 191 ? -25.702 -2.700 30.296 1.00 90.62 191 ARG A N 1
ATOM 1510 C CA . ARG A 1 191 ? -26.176 -3.880 31.028 1.00 90.62 191 ARG A CA 1
ATOM 1511 C C . ARG A 1 191 ? -25.659 -3.905 32.467 1.00 90.62 191 ARG A C 1
ATOM 1513 O O . ARG A 1 191 ? -26.455 -4.186 33.358 1.00 90.62 191 ARG A O 1
ATOM 1520 N N . SER A 1 192 ? -24.383 -3.591 32.694 1.00 89.44 192 SER A N 1
ATOM 1521 C CA . SER A 1 192 ? -23.823 -3.492 34.047 1.00 89.44 192 SER A CA 1
ATOM 1522 C C . SER A 1 192 ? -24.480 -2.364 34.841 1.00 89.44 192 SER A C 1
ATOM 1524 O O . SER A 1 192 ? -24.930 -2.596 35.955 1.00 89.44 192 SER A O 1
ATOM 1526 N N . GLN A 1 193 ? -24.677 -1.191 34.229 1.00 89.56 193 GLN A N 1
ATOM 1527 C CA . GLN A 1 193 ? -25.351 -0.067 34.882 1.00 89.56 193 GLN A CA 1
ATOM 1528 C C . GLN A 1 193 ? -26.787 -0.406 35.328 1.00 89.56 193 GLN A C 1
ATOM 1530 O O . GLN A 1 193 ? -27.212 0.008 36.406 1.00 89.56 193 GLN A O 1
ATOM 1535 N N . TYR A 1 194 ? -27.541 -1.171 34.528 1.00 89.38 194 TYR A N 1
ATOM 1536 C CA . TYR A 1 194 ? -28.871 -1.643 34.930 1.00 89.38 194 TYR A CA 1
ATOM 1537 C C . TYR A 1 194 ? -28.817 -2.688 36.051 1.00 89.38 194 TYR A C 1
ATOM 1539 O O . TYR A 1 194 ? -29.676 -2.656 36.928 1.00 89.38 194 TYR A O 1
ATOM 1547 N N . ALA A 1 195 ? -27.828 -3.587 36.045 1.00 88.19 195 ALA A N 1
ATOM 1548 C CA . ALA A 1 195 ? -27.646 -4.573 37.110 1.00 88.19 195 ALA A CA 1
ATOM 1549 C C . ALA A 1 195 ? -27.296 -3.903 38.452 1.00 88.19 195 ALA A C 1
ATOM 1551 O O . ALA A 1 195 ? -27.903 -4.216 39.475 1.00 88.19 195 ALA A O 1
ATOM 1552 N N . ASP A 1 196 ? -26.404 -2.910 38.436 1.00 87.31 196 ASP A N 1
ATOM 1553 C CA . ASP A 1 196 ? -26.033 -2.133 39.625 1.00 87.31 196 ASP A CA 1
ATOM 1554 C C . ASP A 1 196 ? -27.226 -1.333 40.173 1.00 87.31 196 ASP A C 1
ATOM 1556 O O . ASP A 1 196 ? -27.452 -1.274 41.384 1.00 87.31 196 ASP A O 1
ATOM 1560 N N . ALA A 1 197 ? -28.039 -0.753 39.283 1.00 85.25 197 ALA A N 1
ATOM 1561 C CA . ALA A 1 197 ? -29.256 -0.042 39.665 1.00 85.25 197 ALA A CA 1
ATOM 1562 C C . ALA A 1 197 ? -30.321 -0.971 40.274 1.00 85.25 197 ALA A C 1
ATOM 1564 O O . ALA A 1 197 ? -31.100 -0.531 41.119 1.00 85.25 197 ALA A O 1
ATOM 1565 N N . GLN A 1 198 ? -30.379 -2.241 39.866 1.00 82.00 198 GLN A N 1
ATOM 1566 C CA . GLN A 1 198 ? -31.270 -3.227 40.481 1.00 82.00 198 GLN A CA 1
ATOM 1567 C C . GLN A 1 198 ? -30.790 -3.614 41.881 1.00 82.00 198 GLN A C 1
ATOM 1569 O O . GLN A 1 198 ? -31.594 -3.576 42.807 1.00 82.00 198 GLN A O 1
ATOM 1574 N N . HIS A 1 199 ? -29.491 -3.861 42.066 1.00 78.69 199 HIS A N 1
ATOM 1575 C CA . HIS A 1 199 ? -28.922 -4.160 43.384 1.00 78.69 199 HIS A CA 1
ATOM 1576 C C . HIS A 1 199 ? -29.071 -3.013 44.394 1.00 78.69 199 HIS A C 1
ATOM 1578 O O . HIS A 1 199 ? -29.280 -3.266 45.575 1.00 78.69 199 HIS A O 1
ATOM 1584 N N . GLN A 1 200 ? -29.015 -1.749 43.959 1.00 76.75 200 GLN A N 1
ATOM 1585 C CA . GLN A 1 200 ? -29.270 -0.605 44.851 1.00 76.75 200 GLN A CA 1
ATOM 1586 C C . GLN A 1 200 ? -30.748 -0.440 45.241 1.00 76.75 200 GLN A C 1
ATOM 1588 O O . GLN A 1 200 ? -31.039 0.193 46.253 1.00 76.75 200 GLN A O 1
ATOM 1593 N N . ASN A 1 201 ? -31.675 -0.980 44.444 1.00 73.06 201 ASN A N 1
ATOM 1594 C CA . ASN A 1 201 ? -33.116 -0.886 44.681 1.00 73.06 201 ASN A CA 1
ATOM 1595 C C . ASN A 1 201 ? -33.705 -2.137 45.352 1.00 73.06 201 ASN A C 1
ATOM 1597 O O . ASN A 1 201 ? -34.911 -2.159 45.596 1.00 73.06 201 ASN A O 1
ATOM 1601 N N . GLU A 1 202 ? -32.901 -3.158 45.661 1.00 66.44 202 GLU A N 1
ATOM 1602 C CA . GLU A 1 202 ? -33.311 -4.247 46.550 1.00 66.44 202 GLU A CA 1
ATOM 1603 C C . GLU A 1 202 ? -33.218 -3.754 48.008 1.00 66.44 202 GLU A C 1
ATOM 1605 O O . GLU A 1 202 ? -32.111 -3.592 48.530 1.00 66.44 202 GLU A O 1
ATOM 1610 N N . PRO A 1 203 ? -34.346 -3.462 48.694 1.00 63.69 203 PRO A N 1
ATOM 1611 C CA . PRO A 1 203 ? -34.305 -3.161 50.117 1.00 63.69 203 PRO A CA 1
ATOM 1612 C C . PRO A 1 203 ? -33.785 -4.402 50.841 1.00 63.69 203 PRO A C 1
ATOM 1614 O O . PRO A 1 203 ? -34.339 -5.488 50.673 1.00 63.69 203 PRO A O 1
ATOM 1617 N N . GLY A 1 204 ? -32.712 -4.230 51.617 1.00 65.19 204 GLY A N 1
ATOM 1618 C CA . GLY A 1 204 ? -32.125 -5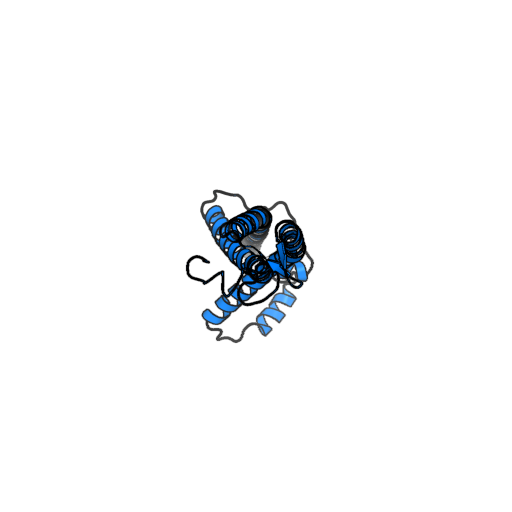.298 52.418 1.00 65.19 204 GLY A CA 1
ATOM 1619 C C . GLY A 1 204 ? -33.204 -6.033 53.209 1.00 65.19 204 GLY A C 1
ATOM 1620 O O . GLY A 1 204 ? -33.890 -5.426 54.034 1.00 65.19 204 GLY A O 1
ATOM 1621 N N . VAL A 1 205 ? -33.365 -7.318 52.898 1.00 50.88 205 VAL A N 1
ATOM 1622 C CA . VAL A 1 205 ? -34.073 -8.286 53.740 1.00 50.88 205 VAL A CA 1
ATOM 1623 C C . VAL A 1 205 ? -33.154 -8.681 54.886 1.00 50.88 205 VAL A C 1
ATOM 1625 O O . VAL A 1 205 ? -31.955 -8.921 54.611 1.00 50.88 205 VAL A O 1
#